Protein AF-A0AA40EGA1-F1 (afdb_monomer_lite)

Secondary structure (DSSP, 8-state):
-TTT-GGGGT---TTTSPP-TTT-SSSS---S--HHHHHHHS-S--TTS-------GGGTTHHHHHHHHHHHHHHH--HHHHHHHHS--------------------------------------PPP----------S-GGGGPPPHHHHHHHHHHHHHHHS-GGGS-SHHHHHHHHHHHHHHHHHHHH--TT----HHHHHTTPPP-TTSGGGS-PPP-

Structure (mmCIF, N/CA/C/O backbone):
data_AF-A0AA40EGA1-F1
#
_entry.id   AF-A0AA40EGA1-F1
#
loop_
_atom_site.group_PDB
_atom_site.id
_atom_site.type_symbol
_atom_site.label_atom_id
_atom_site.label_alt_id
_atom_site.label_comp_id
_atom_site.label_asym_id
_atom_site.label_entity_id
_atom_site.label_seq_id
_atom_site.pdbx_PDB_ins_code
_atom_site.Cartn_x
_atom_site.Cartn_y
_atom_site.Cartn_z
_atom_site.occupancy
_atom_site.B_iso_or_equiv
_atom_site.auth_seq_id
_atom_site.auth_comp_id
_atom_site.auth_asym_id
_atom_site.auth_atom_id
_atom_site.pdbx_PDB_model_num
ATOM 1 N N . MET A 1 1 ? 7.329 -9.021 -8.017 1.00 85.94 1 MET A N 1
ATOM 2 C CA . MET A 1 1 ? 7.792 -8.019 -9.009 1.00 85.94 1 MET A CA 1
ATOM 3 C C . MET A 1 1 ? 6.682 -7.605 -9.963 1.00 85.94 1 MET A C 1
ATOM 5 O O . MET A 1 1 ? 6.322 -6.440 -9.931 1.00 85.94 1 MET A O 1
ATOM 9 N N . MET A 1 2 ? 6.118 -8.518 -10.761 1.00 89.50 2 MET A N 1
ATOM 10 C CA . MET A 1 2 ? 5.087 -8.197 -11.767 1.00 89.50 2 MET A CA 1
ATOM 11 C C . MET A 1 2 ? 3.809 -7.565 -11.183 1.00 89.50 2 MET A C 1
ATOM 13 O O . MET A 1 2 ? 3.289 -6.636 -11.783 1.00 89.50 2 MET A O 1
ATOM 17 N N . TYR A 1 3 ? 3.389 -7.962 -9.975 1.00 89.62 3 TYR A N 1
ATOM 18 C CA . TYR A 1 3 ? 2.259 -7.337 -9.262 1.00 89.62 3 TYR A CA 1
ATOM 19 C C . TYR A 1 3 ? 2.527 -5.891 -8.824 1.00 89.62 3 TYR A C 1
ATOM 21 O O . TYR A 1 3 ? 1.621 -5.070 -8.812 1.00 89.62 3 TYR A O 1
ATOM 29 N N . ILE A 1 4 ? 3.774 -5.567 -8.466 1.00 88.75 4 ILE A N 1
ATOM 30 C CA . ILE A 1 4 ? 4.144 -4.234 -7.959 1.00 88.75 4 ILE A CA 1
ATOM 31 C C . ILE A 1 4 ? 4.467 -3.284 -9.119 1.00 88.75 4 ILE A C 1
ATOM 33 O O . ILE A 1 4 ? 4.190 -2.092 -9.043 1.00 88.75 4 ILE A O 1
ATOM 37 N N . PHE A 1 5 ? 5.036 -3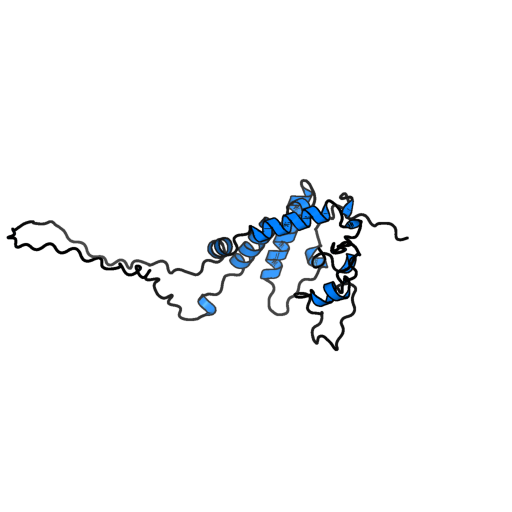.803 -10.212 1.00 90.56 5 PHE A N 1
ATOM 38 C CA . PHE A 1 5 ? 5.463 -3.006 -11.366 1.00 90.56 5 PHE A CA 1
ATOM 39 C C . PHE A 1 5 ? 4.846 -3.487 -12.690 1.00 90.56 5 PHE A C 1
ATOM 41 O O . PHE A 1 5 ? 5.597 -3.702 -13.644 1.00 90.56 5 PHE A O 1
ATOM 48 N N . PRO A 1 6 ? 3.513 -3.634 -12.806 1.00 91.25 6 PRO A N 1
ATOM 49 C CA . PRO A 1 6 ? 2.874 -4.243 -13.977 1.00 91.25 6 PRO A CA 1
ATOM 50 C C . PRO A 1 6 ? 3.272 -3.552 -15.286 1.00 91.25 6 PRO A C 1
ATOM 52 O O . PRO A 1 6 ? 3.681 -4.215 -16.238 1.00 91.25 6 PRO A O 1
ATOM 55 N N . ARG A 1 7 ? 3.312 -2.212 -15.294 1.00 90.50 7 ARG A N 1
ATOM 56 C CA . ARG A 1 7 ? 3.704 -1.409 -16.463 1.00 90.50 7 ARG A CA 1
ATOM 57 C C . ARG A 1 7 ? 5.099 -1.747 -17.002 1.00 90.50 7 ARG A C 1
ATOM 59 O O . ARG A 1 7 ? 5.280 -1.797 -18.210 1.00 90.50 7 ARG A O 1
ATOM 66 N N . GLN A 1 8 ? 6.079 -2.013 -16.135 1.00 87.94 8 GLN A N 1
ATOM 67 C CA . GLN A 1 8 ? 7.455 -2.322 -16.562 1.00 87.94 8 GLN A CA 1
ATOM 68 C C . GLN A 1 8 ? 7.567 -3.701 -17.228 1.00 87.94 8 GLN A C 1
ATOM 70 O O . GLN A 1 8 ? 8.490 -3.945 -17.997 1.00 87.94 8 GLN A O 1
ATOM 75 N N . PHE A 1 9 ? 6.613 -4.594 -16.959 1.00 88.12 9 PHE A N 1
ATOM 76 C CA . PHE A 1 9 ? 6.461 -5.878 -17.647 1.00 88.12 9 PHE A CA 1
ATOM 77 C C . PHE A 1 9 ? 5.414 -5.793 -18.778 1.00 88.12 9 PHE A C 1
ATOM 79 O O . PHE A 1 9 ? 5.084 -6.795 -19.411 1.00 88.12 9 PHE A O 1
ATOM 86 N N . GLY A 1 10 ? 4.884 -4.592 -19.046 1.00 87.81 10 GLY A N 1
ATOM 87 C CA . GLY A 1 10 ? 3.806 -4.302 -19.991 1.00 87.81 10 GLY A CA 1
ATOM 88 C C . GLY A 1 10 ? 2.493 -5.033 -19.689 1.00 87.81 10 GLY A C 1
ATOM 89 O O . GLY A 1 10 ? 1.777 -5.390 -20.620 1.00 87.81 10 GLY A O 1
ATOM 90 N N . LEU A 1 11 ? 2.237 -5.348 -18.424 1.00 90.50 11 LEU A N 1
ATOM 91 C CA . LEU A 1 11 ? 0.956 -5.874 -17.962 1.00 90.50 11 LEU A CA 1
ATOM 92 C C . LEU A 1 11 ? -0.056 -4.725 -17.837 1.00 90.50 11 LEU A C 1
ATOM 94 O O . LEU A 1 11 ? 0.320 -3.555 -17.668 1.00 90.50 11 LEU A O 1
ATOM 98 N N . HIS A 1 12 ? -1.337 -5.069 -17.908 1.00 92.81 12 HIS A N 1
ATOM 99 C CA . HIS A 1 12 ? -2.466 -4.161 -17.766 1.00 92.81 12 HIS A CA 1
ATOM 100 C C . HIS A 1 12 ? -2.392 -3.422 -16.427 1.00 92.81 12 HIS A C 1
ATOM 102 O O . HIS A 1 12 ? -2.035 -3.997 -15.398 1.00 92.81 12 HIS A O 1
ATOM 108 N N . ASN A 1 13 ? -2.666 -2.122 -16.401 1.00 91.81 13 ASN A N 1
ATOM 109 C CA . ASN A 1 13 ? -2.643 -1.350 -15.165 1.00 91.81 13 ASN A CA 1
ATOM 110 C C . ASN A 1 13 ? -3.637 -0.189 -15.179 1.00 91.81 13 ASN A C 1
ATOM 112 O O . ASN A 1 13 ? -4.006 0.333 -16.226 1.00 91.81 13 ASN A O 1
ATOM 116 N N . VAL A 1 14 ? -3.980 0.268 -13.976 1.00 88.44 14 VAL A N 1
ATOM 117 C CA . VAL A 1 14 ? -4.974 1.320 -13.727 1.00 88.44 14 VAL A CA 1
ATOM 118 C C . VAL A 1 14 ? -4.657 2.672 -14.380 1.00 88.44 14 VAL A C 1
ATOM 120 O O . VAL A 1 14 ? -5.566 3.469 -14.582 1.00 88.44 14 VAL A O 1
ATOM 123 N N . PHE A 1 15 ? -3.390 2.949 -14.702 1.00 86.12 15 PHE A N 1
ATOM 124 C CA . PHE A 1 15 ? -2.965 4.273 -15.161 1.00 86.12 15 PHE A CA 1
ATOM 125 C C . PHE A 1 15 ? -2.904 4.397 -16.679 1.00 86.12 15 PHE A C 1
ATOM 127 O O . PHE A 1 15 ? -3.207 5.461 -17.208 1.00 86.12 15 PHE A O 1
ATOM 134 N N . THR A 1 16 ? -2.466 3.350 -17.379 1.00 87.38 16 THR A N 1
ATOM 135 C CA . THR A 1 16 ? -2.194 3.439 -18.824 1.00 87.38 16 THR A CA 1
ATOM 136 C C . THR A 1 16 ? -3.027 2.492 -19.672 1.00 87.38 16 THR A C 1
ATOM 138 O O . THR A 1 16 ? -2.968 2.587 -20.893 1.00 87.38 16 THR A O 1
ATOM 141 N N . SER A 1 17 ? -3.737 1.538 -19.072 1.00 88.88 17 SER A N 1
ATOM 142 C CA . SER A 1 17 ? -4.452 0.513 -19.828 1.00 88.88 17 SER A CA 1
ATOM 143 C C . SER A 1 17 ? -5.940 0.820 -19.917 1.00 88.88 17 SER A C 1
ATOM 145 O O . SER A 1 17 ? -6.576 1.207 -18.939 1.00 88.88 17 SER A O 1
ATOM 147 N N . VAL A 1 18 ? -6.500 0.620 -21.109 1.00 88.62 18 VAL A N 1
ATOM 148 C CA . VAL A 1 18 ? -7.932 0.785 -21.360 1.00 88.62 18 VAL A CA 1
ATOM 149 C C . VAL A 1 18 ? -8.689 -0.385 -20.735 1.00 88.62 18 VAL A C 1
ATOM 151 O O . VAL A 1 18 ? -8.275 -1.541 -20.846 1.00 88.62 18 VAL A O 1
ATOM 154 N N . VAL A 1 19 ? -9.782 -0.082 -20.039 1.00 88.56 19 VAL A N 1
ATOM 155 C CA . VAL A 1 19 ? -10.623 -1.086 -19.381 1.00 88.56 19 VAL A CA 1
ATOM 156 C C . VAL A 1 19 ? -11.577 -1.690 -20.403 1.00 88.56 19 VAL A C 1
ATOM 158 O O . VAL A 1 19 ? -12.359 -0.976 -21.028 1.00 88.56 19 VAL A O 1
ATOM 161 N N . ASP A 1 20 ? -11.516 -3.010 -20.550 1.00 87.94 20 ASP A N 1
ATOM 162 C CA . ASP A 1 20 ? -12.451 -3.763 -21.380 1.00 87.94 20 ASP A CA 1
ATOM 163 C C . ASP A 1 20 ? -13.790 -3.954 -20.651 1.00 87.94 20 ASP A C 1
ATOM 165 O O . ASP A 1 20 ? -13.879 -4.685 -19.661 1.00 87.94 20 ASP A O 1
ATOM 169 N N . ARG A 1 21 ? -14.839 -3.294 -21.157 1.00 89.44 21 ARG A N 1
ATOM 170 C CA . ARG A 1 21 ? -16.196 -3.360 -20.593 1.00 89.44 21 ARG A CA 1
ATOM 171 C C . ARG A 1 21 ? -16.911 -4.683 -20.847 1.00 89.44 21 ARG A C 1
ATOM 173 O O . ARG A 1 21 ? -17.939 -4.925 -20.225 1.00 89.44 21 ARG A O 1
ATOM 180 N N . GLN A 1 22 ? -16.382 -5.535 -21.725 1.00 88.06 22 GLN A N 1
ATOM 181 C CA . GLN A 1 22 ? -16.895 -6.895 -21.883 1.00 88.06 22 GLN A CA 1
ATOM 182 C C . GLN A 1 22 ? -16.418 -7.817 -20.757 1.00 88.06 22 GLN A C 1
ATOM 184 O O . GLN A 1 22 ? -17.093 -8.789 -20.438 1.00 88.06 22 GLN A O 1
ATOM 189 N N . GLN A 1 23 ? -15.282 -7.499 -20.128 1.00 85.00 23 GLN A N 1
ATOM 190 C CA . GLN A 1 23 ? -14.712 -8.298 -19.039 1.00 85.00 23 GLN A CA 1
ATOM 191 C C . GLN A 1 23 ? -15.124 -7.800 -17.654 1.00 85.00 23 GLN A C 1
ATOM 193 O O . GLN A 1 23 ? -15.203 -8.590 -16.718 1.00 85.00 23 GLN A O 1
ATOM 198 N N . THR A 1 24 ? -15.371 -6.497 -17.495 1.00 86.56 24 THR A N 1
ATOM 199 C CA . THR A 1 24 ? -15.753 -5.922 -16.201 1.00 86.56 24 THR A CA 1
ATOM 200 C C . THR A 1 24 ? -16.782 -4.808 -16.342 1.00 86.56 24 THR A C 1
ATOM 202 O O . THR A 1 24 ? -16.700 -3.956 -17.226 1.00 86.56 24 THR A O 1
ATOM 205 N N . THR A 1 25 ? -17.738 -4.782 -15.416 1.00 89.44 25 THR A N 1
ATOM 206 C CA . THR A 1 25 ? -18.676 -3.665 -15.234 1.00 89.44 25 THR A CA 1
ATOM 207 C C . THR A 1 25 ? -18.114 -2.578 -14.313 1.00 89.44 25 THR A C 1
ATOM 209 O O . THR A 1 25 ? -18.660 -1.476 -14.250 1.00 89.44 25 THR A O 1
ATOM 212 N N . GLN A 1 26 ? -17.016 -2.865 -13.608 1.00 87.62 26 GLN A N 1
ATOM 213 C CA . GLN A 1 26 ? -16.365 -1.936 -12.691 1.00 87.62 26 GLN A CA 1
ATOM 214 C C . GLN A 1 26 ? -15.572 -0.863 -13.444 1.00 87.62 26 GLN A C 1
ATOM 216 O O . GLN A 1 26 ? -15.208 -1.011 -14.611 1.00 87.62 26 GLN A O 1
ATOM 221 N N . LYS A 1 27 ? -15.248 0.235 -12.747 1.00 85.88 27 LYS A N 1
ATOM 222 C CA . LYS A 1 27 ? -14.420 1.320 -13.305 1.00 85.88 27 LYS A CA 1
ATOM 223 C C . LYS A 1 27 ? -13.021 0.844 -13.718 1.00 85.88 27 LYS A C 1
ATOM 225 O O . LYS A 1 27 ? -12.431 1.431 -14.619 1.00 85.88 27 LYS A O 1
ATOM 230 N N . PHE A 1 28 ? -12.504 -0.197 -13.066 1.00 87.50 28 PHE A N 1
ATOM 231 C CA . PHE A 1 28 ? -11.197 -0.799 -13.324 1.00 87.50 28 PHE A CA 1
ATOM 232 C C . PHE A 1 28 ? -11.321 -2.325 -13.428 1.00 87.50 28 PHE A C 1
ATOM 234 O O . PHE A 1 28 ? -12.280 -2.905 -12.918 1.00 87.50 28 PHE A O 1
ATOM 241 N N . GLN A 1 29 ? -10.355 -2.977 -14.080 1.00 87.75 29 GLN A N 1
ATOM 242 C CA . GLN A 1 29 ? -10.246 -4.439 -14.045 1.00 87.75 29 GLN A CA 1
ATOM 243 C C . GLN A 1 29 ? -9.849 -4.928 -12.646 1.00 87.75 29 GLN A C 1
ATOM 245 O O . GLN A 1 29 ? -9.242 -4.181 -11.873 1.00 87.75 29 GLN A O 1
ATOM 250 N N . ASP A 1 30 ? -10.190 -6.180 -12.334 1.00 88.19 30 ASP A N 1
ATOM 251 C CA . ASP A 1 30 ? -9.691 -6.834 -11.129 1.00 88.19 30 ASP A CA 1
ATOM 252 C C . ASP A 1 30 ? -8.210 -7.174 -11.314 1.00 88.19 30 ASP A C 1
ATOM 254 O O . ASP A 1 30 ? -7.792 -7.773 -12.302 1.00 88.19 30 ASP A O 1
ATOM 258 N N . TYR A 1 31 ? -7.405 -6.729 -10.361 1.00 88.88 31 TYR A N 1
ATOM 259 C CA . TYR A 1 31 ? -5.956 -6.859 -10.372 1.00 88.88 31 TYR A CA 1
ATOM 260 C C . TYR A 1 31 ? -5.442 -7.746 -9.241 1.00 88.88 31 TYR A C 1
ATOM 262 O O . TYR A 1 31 ? -4.225 -7.830 -9.056 1.00 88.88 31 TYR A O 1
ATOM 270 N N . THR A 1 32 ? -6.353 -8.365 -8.488 1.00 88.94 32 THR A N 1
ATOM 271 C CA . THR A 1 32 ? -6.049 -9.241 -7.354 1.00 88.94 32 THR A CA 1
ATOM 272 C C . THR A 1 32 ? -5.365 -10.519 -7.830 1.00 88.94 32 THR A C 1
ATOM 274 O O . THR A 1 32 ? -4.330 -10.900 -7.286 1.00 88.94 32 THR A O 1
ATOM 277 N N . LEU A 1 33 ? -5.908 -11.127 -8.887 1.00 88.62 33 LEU A N 1
ATOM 278 C CA . LEU A 1 33 ? -5.396 -12.331 -9.535 1.00 88.62 33 LEU A CA 1
ATOM 279 C C . LEU A 1 33 ? -5.009 -11.984 -10.975 1.00 88.62 33 LEU A C 1
ATOM 281 O O . LEU A 1 33 ? -5.796 -11.407 -11.720 1.00 88.62 33 LEU A O 1
ATOM 285 N N . ARG A 1 34 ? -3.764 -12.267 -11.349 1.00 90.00 34 ARG A N 1
ATOM 286 C CA . ARG A 1 34 ? -3.166 -11.910 -12.652 1.00 90.00 34 ARG A CA 1
ATOM 287 C C . ARG A 1 34 ? -2.285 -13.024 -13.206 1.00 90.00 34 ARG A C 1
ATOM 289 O O . ARG A 1 34 ? -1.490 -12.810 -14.120 1.00 90.00 34 ARG A O 1
ATOM 296 N N . GLU A 1 35 ? -2.387 -14.212 -12.632 1.00 89.12 35 GLU A N 1
ATOM 297 C CA . GLU A 1 35 ? -1.580 -15.378 -12.953 1.00 89.12 35 GLU A CA 1
ATOM 298 C C . GLU A 1 35 ? -1.756 -15.762 -14.425 1.00 89.12 35 GLU A C 1
ATOM 300 O O . GLU A 1 35 ? -0.757 -15.989 -15.106 1.00 89.12 35 GLU A O 1
ATOM 305 N N . ASP A 1 36 ? -2.989 -15.722 -14.936 1.00 88.31 36 ASP A N 1
ATOM 306 C CA . ASP A 1 36 ? -3.311 -16.023 -16.336 1.00 88.31 36 ASP A CA 1
ATOM 307 C C . ASP A 1 36 ? -2.731 -14.983 -17.301 1.00 88.31 36 ASP A C 1
ATOM 309 O O . ASP A 1 36 ? -2.141 -15.330 -18.327 1.00 88.31 36 ASP A O 1
ATOM 313 N N . GLU A 1 37 ? -2.833 -13.695 -16.952 1.00 89.19 37 GLU A N 1
ATOM 314 C CA . GLU A 1 37 ? -2.242 -12.594 -17.720 1.00 89.19 37 GLU A CA 1
ATOM 315 C C . GLU A 1 37 ? -0.716 -12.757 -17.812 1.00 89.19 37 GLU A C 1
ATOM 317 O O . GLU A 1 37 ? -0.118 -12.665 -18.890 1.00 89.19 37 GLU A O 1
ATOM 322 N N . ILE A 1 38 ? -0.083 -13.048 -16.672 1.00 88.75 38 ILE A N 1
ATOM 323 C CA . ILE A 1 38 ? 1.359 -13.263 -16.569 1.00 88.75 38 ILE A CA 1
ATOM 324 C C . ILE A 1 38 ? 1.772 -14.511 -17.354 1.00 88.75 38 ILE A C 1
ATOM 326 O O . ILE A 1 38 ? 2.750 -14.451 -18.099 1.00 88.75 38 ILE A O 1
ATOM 330 N N . ALA A 1 39 ? 1.043 -15.620 -17.221 1.00 87.62 39 ALA A N 1
ATOM 331 C CA . ALA A 1 39 ? 1.344 -16.877 -17.899 1.00 87.62 39 ALA A CA 1
ATOM 332 C C . ALA A 1 39 ? 1.201 -16.759 -19.421 1.00 87.62 39 ALA A C 1
ATOM 334 O O . ALA A 1 39 ? 2.047 -17.268 -20.155 1.00 87.62 39 ALA A O 1
ATOM 335 N N . LYS A 1 40 ? 0.180 -16.036 -19.899 1.00 88.00 40 LYS A N 1
ATOM 336 C CA . LYS A 1 40 ? -0.022 -15.755 -21.326 1.00 88.00 40 LYS A CA 1
ATOM 337 C C . LYS A 1 40 ? 1.106 -14.903 -21.903 1.00 88.00 40 LYS A C 1
ATOM 339 O O . LYS A 1 40 ? 1.538 -15.142 -23.027 1.00 88.00 40 LYS A O 1
ATOM 344 N N . LYS A 1 41 ? 1.574 -13.901 -21.151 1.00 84.38 41 LYS A N 1
ATOM 345 C CA . LYS A 1 41 ? 2.610 -12.972 -21.619 1.00 84.38 41 LYS A CA 1
ATOM 346 C C . LYS A 1 41 ? 4.026 -13.531 -21.510 1.00 84.38 41 LYS A C 1
ATOM 348 O O . LYS A 1 41 ? 4.876 -13.231 -22.344 1.00 84.38 41 LYS A O 1
ATOM 353 N N . PHE A 1 42 ? 4.277 -14.326 -20.481 1.00 82.44 42 PHE A N 1
ATOM 354 C CA . PHE A 1 42 ? 5.561 -14.959 -20.215 1.00 82.44 42 PHE A CA 1
ATOM 355 C C . PHE A 1 42 ? 5.370 -16.480 -20.166 1.00 82.44 42 PHE A C 1
ATOM 357 O O . PHE A 1 42 ? 5.491 -17.077 -19.090 1.00 82.44 42 PHE A O 1
ATOM 364 N N . PRO A 1 43 ? 5.056 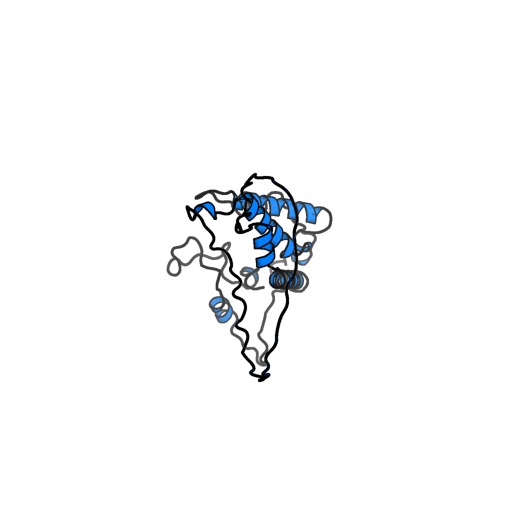-17.120 -21.311 1.00 74.94 43 PRO A N 1
ATOM 365 C CA . PRO A 1 43 ? 4.949 -18.567 -21.367 1.00 74.94 43 PRO A CA 1
ATOM 366 C C . PRO A 1 43 ? 6.305 -19.164 -20.984 1.00 74.94 43 PRO A C 1
ATOM 368 O O . PRO A 1 43 ? 7.350 -18.774 -21.506 1.00 74.94 43 PRO A O 1
ATOM 371 N N . LYS A 1 44 ? 6.310 -20.085 -20.019 1.00 66.44 44 LYS A N 1
ATOM 372 C CA . LYS A 1 44 ? 7.531 -20.772 -19.589 1.00 66.44 44 LYS A CA 1
ATOM 373 C C . LYS A 1 44 ? 8.068 -21.573 -20.776 1.00 66.44 44 LYS A C 1
ATOM 375 O O . LYS A 1 44 ? 7.446 -22.576 -21.112 1.00 66.44 44 LYS A O 1
ATOM 380 N N . LYS A 1 45 ? 9.165 -21.125 -21.397 1.00 52.28 45 LYS A N 1
ATOM 381 C CA . LYS A 1 45 ? 10.139 -21.943 -22.146 1.00 52.28 45 LYS A CA 1
ATOM 382 C C . LYS A 1 45 ? 11.314 -21.083 -22.632 1.00 52.28 45 LYS A C 1
ATOM 384 O O . LYS A 1 45 ? 11.144 -20.255 -23.520 1.00 52.28 45 LYS A O 1
ATOM 389 N N . ASP A 1 46 ? 12.492 -21.328 -22.065 1.00 52.78 46 ASP A N 1
ATOM 390 C CA . ASP A 1 46 ? 13.742 -21.324 -22.833 1.00 52.78 46 ASP A CA 1
ATOM 391 C C . ASP A 1 46 ? 14.221 -22.775 -22.962 1.00 52.78 46 ASP A C 1
ATOM 393 O O . ASP A 1 46 ? 13.733 -23.647 -22.237 1.00 52.78 46 ASP A O 1
ATOM 397 N N . LYS A 1 47 ? 15.173 -23.037 -23.859 1.00 54.88 47 LYS A N 1
ATOM 398 C CA . LYS A 1 47 ? 15.704 -24.383 -24.152 1.00 54.88 47 LYS A CA 1
ATOM 399 C C . LYS A 1 47 ? 16.354 -25.100 -22.949 1.00 54.88 47 LYS A C 1
ATOM 401 O O . LYS A 1 47 ? 16.524 -26.311 -23.021 1.00 54.88 47 LYS A O 1
ATOM 406 N N . ASP A 1 48 ? 16.617 -24.387 -21.849 1.00 57.06 48 ASP A N 1
ATOM 407 C CA . ASP A 1 48 ? 17.325 -24.875 -20.651 1.00 57.06 48 ASP A CA 1
ATOM 408 C C . ASP A 1 48 ? 16.449 -24.991 -19.382 1.00 57.06 48 ASP A C 1
ATOM 410 O O . ASP A 1 48 ? 16.957 -24.953 -18.262 1.00 57.06 48 ASP A O 1
ATOM 414 N N . ASP A 1 49 ? 15.121 -25.088 -19.521 1.00 52.81 49 ASP A N 1
ATOM 415 C CA . ASP A 1 49 ? 14.170 -25.316 -18.407 1.00 52.81 49 ASP A CA 1
ATOM 416 C C . ASP A 1 49 ? 14.178 -24.234 -17.298 1.00 52.81 49 ASP A C 1
ATOM 418 O O . ASP A 1 49 ? 13.558 -24.361 -16.238 1.00 52.81 49 ASP A O 1
ATOM 422 N N . GLN A 1 50 ? 14.836 -23.099 -17.553 1.00 48.72 50 GLN A N 1
ATOM 423 C CA . GLN A 1 50 ? 14.816 -21.939 -16.672 1.00 48.72 50 GLN A CA 1
ATOM 424 C C . GLN A 1 50 ? 13.653 -21.016 -17.057 1.00 48.72 50 GLN A C 1
ATOM 426 O O . GLN A 1 50 ? 13.524 -20.617 -18.218 1.00 48.72 50 GLN A O 1
ATOM 431 N N . PRO A 1 51 ? 12.794 -20.603 -16.107 1.00 51.91 51 PRO A N 1
ATOM 432 C CA . PRO A 1 51 ? 11.779 -19.604 -16.399 1.00 51.91 51 PRO A CA 1
ATOM 433 C C . PRO A 1 51 ? 12.480 -18.292 -16.776 1.00 51.91 51 PRO A C 1
ATOM 435 O O . PRO A 1 51 ? 13.137 -17.692 -15.920 1.00 51.91 51 PRO A O 1
ATOM 438 N N . ILE A 1 52 ? 12.317 -17.824 -18.024 1.00 53.84 52 ILE A N 1
ATOM 439 C CA . ILE A 1 52 ? 12.797 -16.508 -18.480 1.00 53.84 52 ILE A CA 1
ATOM 440 C C . ILE A 1 52 ? 12.053 -15.422 -17.694 1.00 53.84 52 ILE A C 1
ATOM 442 O O . ILE A 1 52 ? 11.058 -14.840 -18.122 1.00 53.84 52 ILE A O 1
ATOM 446 N N . LYS A 1 53 ? 12.530 -15.129 -16.488 1.00 63.09 53 LYS A N 1
ATOM 447 C CA . LYS A 1 53 ? 12.077 -13.999 -15.682 1.00 63.09 53 LYS A CA 1
ATOM 448 C C . LYS A 1 53 ? 12.816 -12.774 -16.200 1.00 63.09 53 LYS A C 1
ATOM 450 O O . LYS A 1 53 ? 13.777 -12.328 -15.573 1.00 63.09 53 LYS A O 1
ATOM 455 N N . HIS A 1 54 ? 12.411 -12.241 -17.355 1.00 72.31 54 HIS A N 1
ATOM 456 C CA . HIS A 1 54 ? 12.998 -11.008 -17.875 1.00 72.31 54 HIS A CA 1
ATOM 457 C C . HIS A 1 54 ? 12.661 -9.851 -16.926 1.00 72.31 54 HIS A C 1
ATOM 459 O O . HIS A 1 54 ? 11.606 -9.230 -17.020 1.00 72.31 54 HIS A O 1
ATOM 465 N N . ILE A 1 55 ? 13.551 -9.577 -15.970 1.00 83.94 55 ILE A N 1
ATOM 466 C CA . ILE A 1 55 ? 13.456 -8.402 -15.108 1.00 83.94 55 ILE A CA 1
ATOM 467 C C . ILE A 1 55 ? 13.982 -7.210 -15.922 1.00 83.94 55 ILE A C 1
ATOM 469 O O . ILE A 1 55 ? 15.160 -7.225 -16.312 1.00 83.94 55 ILE A O 1
ATOM 473 N N . PRO A 1 56 ? 13.157 -6.176 -16.181 1.00 86.56 56 PRO A N 1
ATOM 474 C CA . PRO A 1 56 ? 13.586 -4.963 -16.872 1.00 86.56 56 PRO A CA 1
ATOM 475 C C . PRO A 1 56 ? 14.815 -4.348 -16.206 1.00 86.56 56 PRO A C 1
ATOM 477 O O . PRO A 1 56 ? 14.912 -4.365 -14.979 1.00 86.56 56 PRO A O 1
ATOM 480 N N . LYS A 1 57 ? 15.743 -3.784 -16.995 1.00 84.50 57 LYS A N 1
ATOM 481 C CA . LYS A 1 57 ? 17.028 -3.244 -16.503 1.00 84.50 57 LYS A CA 1
ATOM 482 C C . LYS A 1 57 ? 16.853 -2.317 -15.290 1.00 84.50 57 LYS A C 1
ATOM 484 O O . LYS A 1 57 ? 17.552 -2.494 -14.300 1.00 84.50 57 LYS A O 1
ATOM 489 N N . ARG A 1 58 ? 15.848 -1.433 -15.325 1.00 82.94 58 ARG A N 1
ATOM 490 C CA . ARG A 1 58 ? 15.502 -0.492 -14.241 1.00 82.94 58 ARG A CA 1
ATOM 491 C C . ARG A 1 58 ? 15.142 -1.153 -12.909 1.00 82.94 58 ARG A C 1
ATOM 493 O O . ARG A 1 58 ? 15.343 -0.565 -11.857 1.00 82.94 58 ARG A O 1
ATOM 500 N N . LEU A 1 59 ? 14.599 -2.368 -12.945 1.00 86.81 59 LEU A N 1
ATOM 501 C CA . LEU A 1 59 ? 14.169 -3.103 -11.755 1.00 86.81 59 LEU A CA 1
ATOM 502 C C . LEU A 1 59 ? 15.228 -4.093 -11.249 1.00 86.81 59 LEU A C 1
ATOM 504 O O . LEU A 1 59 ? 14.989 -4.791 -10.262 1.00 86.81 59 LEU A O 1
ATOM 508 N N . ARG A 1 60 ? 16.387 -4.191 -11.915 1.00 85.69 60 ARG A N 1
ATOM 509 C CA . ARG A 1 60 ? 17.512 -5.022 -11.465 1.00 85.69 60 ARG A CA 1
ATOM 510 C C . ARG A 1 60 ? 18.236 -4.327 -10.303 1.00 85.69 60 ARG A C 1
ATOM 512 O O . ARG A 1 60 ? 18.280 -3.105 -10.231 1.00 85.69 60 ARG A O 1
ATOM 519 N N . GLY A 1 61 ? 18.807 -5.110 -9.387 1.00 87.75 61 GLY A N 1
ATOM 520 C CA . GLY A 1 61 ? 19.541 -4.582 -8.228 1.00 87.75 61 GLY A CA 1
ATOM 521 C C . GLY A 1 61 ? 18.623 -4.077 -7.111 1.00 87.75 61 GLY A C 1
ATOM 522 O O . GLY A 1 61 ? 17.788 -4.833 -6.612 1.00 87.75 61 GLY A O 1
ATOM 523 N N . GLY A 1 62 ? 18.784 -2.812 -6.715 1.00 87.19 62 GLY A N 1
ATOM 524 C CA . GLY A 1 62 ? 18.134 -2.209 -5.546 1.00 87.19 62 GLY A CA 1
ATOM 525 C C . GLY A 1 62 ? 16.617 -2.418 -5.459 1.00 87.19 62 GLY A C 1
ATOM 526 O O . GLY A 1 62 ? 16.162 -2.945 -4.448 1.00 87.19 62 GLY A O 1
ATOM 527 N N . PRO A 1 63 ? 15.806 -2.111 -6.491 1.00 88.31 63 PRO A N 1
ATOM 528 C CA . PRO A 1 63 ? 14.356 -2.302 -6.437 1.00 88.31 63 PRO A CA 1
ATOM 529 C C . PRO A 1 63 ? 13.963 -3.761 -6.204 1.00 88.31 63 PRO A C 1
ATOM 531 O O . PRO A 1 63 ? 13.044 -4.041 -5.438 1.00 88.31 63 PRO A O 1
ATOM 534 N N . LYS A 1 64 ? 14.689 -4.708 -6.814 1.00 89.56 64 LYS A N 1
ATOM 535 C CA . LYS A 1 64 ? 14.487 -6.142 -6.578 1.00 89.56 64 LYS A CA 1
ATOM 536 C C . LYS A 1 64 ? 14.779 -6.502 -5.120 1.00 89.56 64 LYS A C 1
ATOM 538 O O . LYS A 1 64 ? 13.965 -7.189 -4.511 1.00 89.56 64 LYS A O 1
ATOM 543 N N . GLN A 1 65 ? 15.894 -6.028 -4.565 1.00 91.88 65 GLN A N 1
ATOM 544 C CA . GLN A 1 65 ? 16.262 -6.271 -3.163 1.00 91.88 65 GLN A CA 1
ATOM 545 C C . GLN A 1 65 ? 15.245 -5.653 -2.195 1.00 91.88 65 GLN A C 1
ATOM 547 O O . GLN A 1 65 ? 14.852 -6.285 -1.218 1.00 91.88 65 GLN A O 1
ATOM 552 N N . LEU A 1 66 ? 14.758 -4.450 -2.497 1.00 92.00 66 LEU A N 1
ATOM 553 C CA . LEU A 1 66 ? 13.732 -3.761 -1.719 1.00 92.00 66 LEU A CA 1
ATOM 554 C C . LEU A 1 66 ? 12.411 -4.528 -1.703 1.00 92.00 66 LEU A C 1
ATOM 556 O O . LEU A 1 66 ? 11.837 -4.740 -0.636 1.00 92.00 66 LEU A O 1
ATOM 560 N N . VAL A 1 67 ? 11.953 -5.001 -2.863 1.00 92.56 67 VAL A N 1
ATOM 561 C CA . VAL A 1 67 ? 10.752 -5.841 -2.943 1.00 92.56 67 VAL A CA 1
ATOM 562 C C . VAL A 1 67 ? 10.956 -7.170 -2.219 1.00 92.56 67 VAL A C 1
ATOM 564 O O . VAL A 1 67 ? 10.061 -7.598 -1.498 1.00 92.56 67 VAL A O 1
ATOM 567 N N . GLN A 1 68 ? 12.122 -7.807 -2.352 1.00 93.69 68 GLN A N 1
ATOM 568 C CA . GLN A 1 68 ? 12.436 -9.030 -1.605 1.00 93.69 68 GLN A CA 1
ATOM 569 C C . GLN A 1 68 ? 12.380 -8.790 -0.094 1.00 93.69 68 GLN A C 1
ATOM 571 O O . GLN A 1 68 ? 11.767 -9.569 0.632 1.00 93.69 68 GLN A O 1
ATOM 576 N N . ARG A 1 69 ? 12.957 -7.684 0.385 1.00 95.19 69 ARG A N 1
ATOM 577 C CA . ARG A 1 69 ? 12.908 -7.301 1.798 1.00 95.19 69 ARG A CA 1
ATOM 578 C C . ARG A 1 69 ? 11.474 -7.064 2.261 1.00 95.19 69 ARG A C 1
ATOM 580 O O . ARG A 1 69 ? 11.103 -7.568 3.314 1.00 95.19 69 ARG A O 1
ATOM 587 N N . LEU A 1 70 ? 10.662 -6.369 1.465 1.00 95.50 70 LEU A N 1
ATOM 588 C CA . LEU A 1 70 ? 9.237 -6.173 1.741 1.00 95.50 70 LEU A CA 1
ATOM 589 C C . LEU A 1 70 ? 8.499 -7.514 1.860 1.00 95.50 70 LEU A C 1
ATOM 591 O O . LEU A 1 70 ? 7.751 -7.711 2.810 1.00 95.50 70 LEU A O 1
ATOM 595 N N . GLN A 1 71 ? 8.742 -8.459 0.947 1.00 95.44 71 GLN A N 1
ATOM 596 C CA . GLN A 1 71 ? 8.133 -9.795 0.990 1.00 95.44 71 GLN A CA 1
ATOM 597 C C . GLN A 1 71 ? 8.539 -10.578 2.245 1.00 95.44 71 GLN A C 1
ATOM 599 O O . GLN A 1 71 ? 7.690 -11.196 2.884 1.00 95.44 71 GLN A O 1
ATOM 604 N N . ILE A 1 72 ? 9.817 -10.521 2.631 1.00 96.88 72 ILE A N 1
ATOM 605 C CA . ILE A 1 72 ? 10.312 -11.159 3.859 1.00 96.88 72 ILE A CA 1
ATOM 606 C C . ILE A 1 72 ? 9.651 -10.536 5.094 1.00 96.88 72 ILE A C 1
ATOM 608 O O . ILE A 1 72 ? 9.201 -11.262 5.977 1.00 96.88 72 ILE A O 1
ATOM 612 N N . LEU A 1 73 ? 9.577 -9.204 5.163 1.00 96.81 73 LEU A N 1
ATOM 613 C CA . LEU A 1 73 ? 8.939 -8.499 6.278 1.00 96.81 73 LEU A CA 1
ATOM 614 C C . LEU A 1 73 ? 7.442 -8.806 6.358 1.00 96.81 73 LEU A C 1
ATOM 616 O O . LEU A 1 73 ? 6.932 -9.041 7.448 1.00 96.81 73 LEU A O 1
ATOM 620 N N . HIS A 1 74 ? 6.760 -8.870 5.214 1.00 96.19 74 HIS A N 1
ATOM 621 C CA . HIS A 1 74 ? 5.363 -9.284 5.128 1.00 96.19 74 HIS A CA 1
ATOM 622 C C . HIS A 1 74 ? 5.158 -10.704 5.669 1.00 96.19 74 HIS A C 1
ATOM 624 O O . HIS A 1 74 ? 4.304 -10.902 6.527 1.00 96.19 74 HIS A O 1
ATOM 630 N N . GLY A 1 75 ? 5.972 -11.673 5.232 1.00 96.12 75 GLY A N 1
ATOM 631 C CA . GLY A 1 75 ? 5.877 -13.063 5.696 1.00 96.12 75 GLY A CA 1
ATOM 632 C C . GLY A 1 75 ? 6.226 -13.258 7.177 1.00 96.12 75 GLY A C 1
ATOM 633 O O . GLY A 1 75 ? 5.764 -14.208 7.795 1.00 96.12 75 GLY A O 1
ATOM 634 N N . ARG A 1 76 ? 7.018 -12.352 7.763 1.00 95.88 76 ARG A N 1
ATOM 635 C CA . ARG A 1 76 ? 7.353 -12.346 9.199 1.00 95.88 76 ARG A CA 1
ATOM 636 C C . ARG A 1 76 ? 6.375 -11.538 10.053 1.00 95.88 76 ARG A C 1
ATOM 638 O O . ARG A 1 76 ? 6.505 -11.525 11.275 1.00 95.88 76 ARG A O 1
ATOM 645 N N . CYS A 1 77 ? 5.440 -10.817 9.441 1.00 96.00 77 CYS A N 1
ATOM 646 C CA . CYS A 1 77 ? 4.505 -9.976 10.170 1.00 96.00 77 CYS A CA 1
ATOM 647 C C . CYS A 1 77 ? 3.466 -10.850 10.889 1.00 96.00 77 CYS A C 1
ATOM 649 O O . CYS A 1 77 ? 2.648 -11.501 10.244 1.00 96.00 77 CYS A O 1
ATOM 651 N N . SER A 1 78 ? 3.467 -10.841 12.227 1.00 95.44 78 SER A N 1
ATOM 652 C CA . SER A 1 78 ? 2.424 -11.512 13.016 1.00 95.44 78 SER A CA 1
ATOM 653 C C . SER A 1 78 ? 1.141 -10.680 13.017 1.00 95.44 78 SER A C 1
ATOM 655 O O . SER A 1 78 ? 0.919 -9.849 13.899 1.00 95.44 78 SER A O 1
ATOM 657 N N . TYR A 1 79 ? 0.293 -10.880 12.008 1.00 95.75 79 TYR A N 1
ATOM 658 C CA . TYR A 1 79 ? -0.982 -10.167 11.896 1.00 95.75 79 TYR A CA 1
ATOM 659 C C . TYR A 1 79 ? -1.908 -10.430 13.080 1.00 95.75 79 TYR A C 1
ATOM 661 O O . TYR A 1 79 ? -2.534 -9.493 13.560 1.00 95.75 79 TYR A O 1
ATOM 669 N N . ALA A 1 80 ? -1.953 -11.666 13.582 1.00 94.38 80 ALA A N 1
ATOM 670 C CA . ALA A 1 80 ? -2.804 -12.037 14.708 1.00 94.38 80 ALA A CA 1
ATOM 671 C C . ALA A 1 80 ? -2.422 -11.274 15.987 1.00 94.38 80 ALA A C 1
ATOM 673 O O . ALA A 1 80 ? -3.270 -10.621 16.588 1.00 94.38 80 ALA A O 1
ATOM 674 N N . SER A 1 81 ? -1.134 -11.269 16.353 1.00 94.81 81 SER A N 1
ATOM 675 C CA . SER A 1 81 ? -0.662 -10.538 17.540 1.00 94.81 81 SER A CA 1
ATOM 676 C C . SER A 1 81 ? -0.867 -9.028 17.399 1.00 94.81 81 SER A C 1
ATOM 678 O O . SER A 1 81 ? -1.228 -8.349 18.355 1.00 94.81 81 SER A O 1
ATOM 680 N N . MET A 1 82 ? -0.656 -8.492 16.195 1.00 94.25 82 MET A N 1
ATOM 681 C CA . MET A 1 82 ? -0.915 -7.084 15.899 1.00 94.25 82 MET A CA 1
ATOM 682 C C . MET A 1 82 ? -2.403 -6.749 16.023 1.00 94.25 82 MET A C 1
ATOM 684 O O . MET A 1 82 ? -2.751 -5.714 16.583 1.00 94.25 82 MET A O 1
ATOM 688 N N . LEU A 1 83 ? -3.281 -7.620 15.526 1.00 94.31 83 LEU A N 1
ATOM 689 C CA . LEU A 1 83 ? -4.721 -7.413 15.592 1.00 94.31 83 LEU A CA 1
ATOM 690 C C . LEU A 1 83 ? -5.184 -7.412 17.046 1.00 94.31 83 LEU A C 1
ATOM 692 O O . LEU A 1 83 ? -5.850 -6.471 17.445 1.00 94.31 83 LEU A O 1
ATOM 696 N N . GLN A 1 84 ? -4.738 -8.377 17.851 1.00 93.69 84 GLN A N 1
ATOM 697 C CA . GLN A 1 84 ? -5.059 -8.440 19.277 1.00 93.69 84 GLN A CA 1
ATOM 698 C C . GLN A 1 84 ? -4.589 -7.193 20.041 1.00 93.69 84 GLN A C 1
ATOM 700 O O . GLN A 1 84 ? -5.308 -6.686 20.893 1.00 93.69 84 GLN A O 1
ATOM 705 N N . HIS A 1 85 ? -3.400 -6.674 19.724 1.00 94.62 85 HIS A N 1
ATOM 706 C CA . HIS A 1 85 ? -2.853 -5.495 20.395 1.00 94.62 85 HIS A CA 1
ATOM 707 C C . HIS A 1 85 ? -3.602 -4.201 20.045 1.00 94.62 85 HIS A C 1
ATOM 709 O O . HIS A 1 85 ? -3.864 -3.380 20.918 1.00 94.62 85 HIS A O 1
ATOM 715 N N . TYR A 1 86 ? -3.900 -3.970 18.762 1.00 94.81 86 TYR A N 1
ATOM 716 C CA . TYR A 1 86 ? -4.510 -2.708 18.324 1.00 94.81 86 TYR A CA 1
ATOM 717 C C . TYR A 1 86 ? -6.040 -2.750 18.321 1.00 94.81 86 TYR A C 1
ATOM 719 O O . TYR A 1 86 ? -6.676 -1.734 18.576 1.00 94.81 86 TYR A O 1
ATOM 727 N N . CYS A 1 87 ? -6.633 -3.901 18.026 1.00 93.25 87 CYS A N 1
ATOM 728 C CA . CYS A 1 87 ? -8.073 -4.117 17.901 1.00 93.25 87 CYS A CA 1
ATOM 729 C C . CYS A 1 87 ? -8.476 -5.328 18.763 1.00 93.25 87 CYS A C 1
ATOM 731 O O . CYS A 1 87 ? -8.849 -6.368 18.212 1.00 93.25 87 CYS A O 1
ATOM 733 N N . PRO A 1 88 ? -8.345 -5.239 20.100 1.00 89.06 88 PRO A N 1
ATOM 734 C CA . PRO A 1 88 ? -8.716 -6.342 20.971 1.00 89.06 88 PRO A CA 1
ATOM 735 C C . PRO A 1 88 ? -10.205 -6.642 20.803 1.00 89.06 88 PRO A C 1
ATOM 737 O O . PRO A 1 88 ? -11.047 -5.744 20.856 1.00 89.06 88 PRO A O 1
ATOM 740 N N . ILE A 1 89 ? -10.524 -7.917 20.605 1.00 79.62 89 ILE A N 1
ATOM 741 C CA . ILE A 1 89 ? -11.885 -8.401 20.812 1.00 79.62 89 ILE A CA 1
ATOM 742 C C . ILE A 1 89 ? -12.079 -8.341 22.320 1.00 79.62 89 ILE A C 1
ATOM 744 O O . ILE A 1 89 ? -11.231 -8.852 23.050 1.00 79.62 89 ILE A O 1
ATOM 748 N N . ALA A 1 90 ? -13.121 -7.654 22.780 1.00 68.12 90 ALA A N 1
ATOM 749 C CA . ALA A 1 90 ? -13.401 -7.524 24.199 1.00 68.12 90 ALA A CA 1
ATOM 750 C C . ALA A 1 90 ? -13.623 -8.918 24.814 1.00 68.12 90 ALA A C 1
ATOM 752 O O . ALA A 1 90 ? -14.732 -9.446 24.801 1.00 68.12 90 ALA A O 1
ATOM 753 N N . GLU A 1 91 ? -12.565 -9.525 25.348 1.00 58.28 91 GLU A N 1
ATOM 754 C CA . GLU A 1 91 ? -12.694 -10.446 26.466 1.00 58.28 91 GLU A CA 1
ATOM 755 C C . GLU A 1 91 ? -13.206 -9.578 27.607 1.00 58.28 91 GLU A C 1
ATOM 757 O O . GLU A 1 91 ? -12.524 -8.652 28.050 1.00 58.28 91 GLU A O 1
ATOM 762 N N . GLN A 1 92 ? -14.472 -9.771 27.971 1.00 51.03 92 GLN A N 1
ATOM 763 C CA . GLN A 1 92 ? -15.095 -8.984 29.018 1.00 51.03 92 GLN A CA 1
ATOM 764 C C . GLN A 1 92 ? -14.229 -9.068 30.273 1.00 51.03 92 GLN A C 1
ATOM 766 O O . GLN A 1 92 ? -13.980 -10.145 30.812 1.00 51.03 92 GLN A O 1
ATOM 771 N N . VAL A 1 93 ? -13.761 -7.900 30.710 1.00 45.28 93 VAL A N 1
ATOM 772 C CA . VAL A 1 93 ? -13.299 -7.671 32.071 1.00 45.28 93 VAL A CA 1
ATOM 773 C C . VAL A 1 93 ? -14.411 -8.191 32.971 1.00 45.28 93 VAL A C 1
ATOM 775 O O . VAL A 1 93 ? -15.520 -7.658 32.947 1.00 45.28 93 VAL A O 1
ATOM 778 N N . VAL A 1 94 ? -14.133 -9.262 33.713 1.00 41.25 94 VAL A N 1
ATOM 779 C CA . VAL A 1 94 ? -14.969 -9.670 34.836 1.00 41.25 94 VAL A CA 1
ATOM 780 C C . VAL A 1 94 ? -14.926 -8.493 35.802 1.00 41.25 94 VAL A C 1
ATOM 782 O O . VAL A 1 94 ? -13.933 -8.281 36.492 1.00 41.25 94 VAL A O 1
ATOM 785 N N . VAL A 1 95 ? -15.960 -7.657 35.775 1.00 41.97 95 VAL A N 1
ATOM 786 C CA . VAL A 1 95 ? -16.244 -6.769 36.894 1.00 41.97 95 VAL A CA 1
ATOM 787 C C . VAL A 1 95 ? -16.726 -7.716 37.981 1.00 41.97 95 VAL A C 1
ATOM 789 O O . VAL A 1 95 ? -17.855 -8.194 37.936 1.00 41.97 95 VAL A O 1
ATOM 792 N N . GLU A 1 96 ? -15.816 -8.090 38.878 1.00 39.81 96 GLU A N 1
ATOM 793 C CA . GLU A 1 96 ? -16.183 -8.712 40.142 1.00 39.81 96 GLU A CA 1
ATOM 794 C C . GLU A 1 96 ? -17.124 -7.727 40.843 1.00 39.81 96 GLU A C 1
ATOM 796 O O . GLU A 1 96 ? -16.713 -6.643 41.257 1.00 39.81 96 GLU A O 1
ATOM 801 N N . GLU A 1 97 ? -18.416 -8.057 40.875 1.00 40.44 97 GLU A N 1
ATOM 802 C CA . GLU A 1 97 ? -19.377 -7.344 41.703 1.00 40.44 97 GLU A CA 1
ATOM 803 C C . GLU A 1 97 ? -18.921 -7.455 43.159 1.00 40.44 97 GLU A C 1
ATOM 805 O O . GLU A 1 97 ? -18.753 -8.547 43.705 1.00 40.44 97 GLU A O 1
ATOM 810 N N . GLU A 1 98 ? -18.710 -6.299 43.784 1.00 43.19 98 GLU A N 1
ATOM 811 C CA . GLU A 1 98 ? -18.494 -6.175 45.215 1.00 43.19 98 GLU A CA 1
ATOM 812 C C . GLU A 1 98 ? -19.721 -6.706 45.971 1.00 43.19 98 GLU A C 1
ATOM 814 O O . GLU A 1 98 ? -20.681 -5.979 46.224 1.00 43.19 98 GLU A O 1
ATOM 819 N N . THR A 1 99 ? -19.689 -7.965 46.404 1.00 36.53 99 THR A N 1
ATOM 820 C CA . THR A 1 99 ? -20.508 -8.381 47.544 1.00 36.53 99 THR A CA 1
ATOM 821 C C . THR A 1 99 ? -19.725 -8.110 48.813 1.00 36.53 99 THR A C 1
ATOM 823 O O . THR A 1 99 ? -18.867 -8.884 49.242 1.00 36.53 99 THR A O 1
ATOM 826 N N . SER A 1 100 ? -20.045 -6.962 49.393 1.00 41.19 100 SER A N 1
ATOM 827 C CA . SER A 1 100 ? -19.808 -6.660 50.793 1.00 41.19 100 SER A CA 1
ATOM 828 C C . SER A 1 100 ? -20.533 -7.701 51.649 1.00 41.19 100 SER A C 1
ATOM 830 O O . SER A 1 100 ? -21.757 -7.729 51.644 1.00 41.19 100 SER A O 1
ATOM 832 N N . ASP A 1 101 ? -19.800 -8.542 52.379 1.00 32.38 101 ASP A N 1
ATOM 833 C CA . ASP A 1 101 ? -20.118 -8.758 53.791 1.00 32.38 101 ASP A CA 1
ATOM 834 C C . ASP A 1 101 ? -18.954 -9.391 54.562 1.00 32.38 101 ASP A C 1
ATOM 836 O O . ASP A 1 101 ? -18.351 -10.397 54.188 1.00 32.38 101 ASP A O 1
ATOM 840 N N . SER A 1 102 ? -18.634 -8.734 55.670 1.00 35.56 102 SER A N 1
ATOM 841 C CA . SER A 1 102 ? -17.582 -9.067 56.620 1.00 35.56 102 SER A CA 1
ATOM 842 C C . SER A 1 102 ? -18.183 -9.847 57.786 1.00 35.56 102 SER A C 1
ATOM 844 O O . SER A 1 102 ? -19.135 -9.354 58.386 1.00 35.56 102 SER A O 1
ATOM 846 N N . SER A 1 103 ? -17.606 -11.001 58.163 1.00 36.41 103 SER A N 1
ATOM 847 C CA . SER A 1 103 ? -17.387 -11.387 59.576 1.00 36.41 103 SER A CA 1
ATOM 848 C C . SER A 1 103 ? -16.694 -12.755 59.773 1.00 36.41 103 SER A C 1
ATOM 850 O O . SER A 1 103 ? -17.291 -13.812 59.637 1.00 36.41 103 SER A O 1
ATOM 852 N N . THR A 1 104 ? -15.423 -12.674 60.183 1.00 32.78 104 THR A N 1
ATOM 853 C CA . THR A 1 104 ? -14.787 -13.283 61.380 1.00 32.78 104 THR A CA 1
ATOM 854 C C . THR A 1 104 ? -14.778 -14.813 61.680 1.00 32.78 104 THR A C 1
ATOM 856 O O . THR A 1 104 ? -15.784 -15.411 62.032 1.00 32.78 104 THR A O 1
ATOM 859 N N . ASN A 1 105 ? -13.536 -15.338 61.791 1.00 33.31 105 ASN A N 1
ATOM 860 C CA . ASN A 1 105 ? -12.975 -16.338 62.743 1.00 33.31 105 ASN A CA 1
ATOM 861 C C . ASN A 1 105 ? -13.202 -17.879 62.627 1.00 33.31 105 ASN A C 1
ATOM 863 O O . ASN A 1 105 ? -14.135 -18.413 63.204 1.00 33.31 105 ASN A O 1
ATOM 867 N N . LYS A 1 106 ? -12.172 -18.568 62.076 1.00 31.66 106 LYS A N 1
ATOM 868 C CA . LYS A 1 106 ? -11.306 -19.666 62.635 1.00 31.66 106 LYS A CA 1
ATOM 869 C C . LYS A 1 106 ? -11.894 -21.027 63.170 1.00 31.66 106 LYS A C 1
ATOM 871 O O . LYS A 1 106 ? -13.074 -21.122 63.455 1.00 31.66 106 LYS A O 1
ATOM 876 N N . PRO A 1 107 ? -11.067 -22.113 63.245 1.00 42.84 107 PRO A N 1
ATOM 877 C CA . PRO A 1 107 ? -11.351 -23.494 62.772 1.00 42.84 107 PRO A CA 1
ATOM 878 C C . PRO A 1 107 ? -11.688 -24.525 63.883 1.00 42.84 107 PRO A C 1
ATOM 880 O O . PRO A 1 107 ? -11.649 -24.159 65.057 1.00 42.84 107 PRO A O 1
ATOM 883 N N . PRO A 1 108 ? -11.944 -25.822 63.555 1.00 32.47 108 PRO A N 1
ATOM 884 C CA . PRO A 1 108 ? -10.930 -26.869 63.852 1.00 32.47 108 PRO A CA 1
ATOM 885 C C . PRO A 1 108 ? -10.902 -28.154 62.955 1.00 32.47 108 PRO A C 1
ATOM 887 O O . PRO A 1 108 ? -11.897 -28.575 62.375 1.00 32.47 108 PRO A O 1
ATOM 890 N N . LEU A 1 109 ? -9.726 -28.805 62.910 1.00 29.00 109 LEU A N 1
ATOM 891 C CA . LEU A 1 109 ? -9.422 -30.223 62.551 1.00 29.00 109 LEU A CA 1
ATOM 892 C C . LEU A 1 109 ? -9.641 -31.149 63.791 1.00 29.00 109 LEU A C 1
ATOM 894 O O . LEU A 1 109 ? -9.855 -30.596 64.869 1.00 29.00 109 LEU A O 1
ATOM 898 N N . PRO A 1 110 ? -9.333 -32.475 63.813 1.00 45.53 110 PRO A N 1
ATOM 899 C CA . PRO A 1 110 ? -9.489 -33.605 62.860 1.00 45.53 110 PRO A CA 1
ATOM 900 C C . PRO A 1 110 ? -10.022 -34.914 63.533 1.00 45.53 110 PRO A C 1
ATOM 902 O O . PRO A 1 110 ? -9.691 -35.165 64.685 1.00 45.53 110 PRO A O 1
ATOM 905 N N . GLN A 1 111 ? -10.691 -35.845 62.827 1.00 32.38 111 GLN A N 1
ATOM 906 C CA . GLN A 1 111 ? -10.827 -37.263 63.271 1.00 32.38 111 GLN A CA 1
ATOM 907 C C . GLN A 1 111 ? -10.895 -38.209 62.051 1.00 32.38 111 GLN A C 1
ATOM 909 O O . GLN A 1 111 ? -11.722 -38.016 61.169 1.00 32.38 111 GLN A O 1
ATOM 914 N N . LEU A 1 112 ? -9.849 -39.004 61.788 1.00 30.56 112 LEU A N 1
ATOM 915 C CA . LEU A 1 112 ? -9.563 -40.389 62.225 1.00 30.56 112 LEU A CA 1
ATOM 916 C C . LEU A 1 112 ? -10.198 -41.473 61.318 1.00 30.56 112 LEU A C 1
ATOM 918 O O . LEU A 1 112 ? -11.412 -41.592 61.210 1.00 30.56 112 LEU A O 1
ATOM 922 N N . ALA A 1 113 ? -9.330 -42.253 60.661 1.00 31.39 113 ALA A N 1
ATOM 923 C CA . ALA A 1 113 ? -9.637 -43.377 59.763 1.00 31.39 113 ALA A CA 1
ATOM 924 C C . ALA A 1 113 ? -10.191 -44.618 60.513 1.00 31.39 113 ALA A C 1
ATOM 926 O O . ALA A 1 113 ? -10.128 -44.652 61.743 1.00 31.39 113 ALA A O 1
ATOM 927 N N . PRO A 1 114 ? -10.654 -45.676 59.807 1.00 35.75 114 PRO A N 1
ATOM 928 C CA . PRO A 1 114 ? -9.715 -46.738 59.419 1.00 35.75 114 PRO A CA 1
ATOM 929 C C . PRO A 1 114 ? -9.891 -47.327 58.002 1.00 35.75 114 PRO A C 1
ATOM 931 O O . PRO A 1 114 ? -10.897 -47.188 57.317 1.00 35.75 114 PRO A O 1
ATOM 934 N N . GLN A 1 115 ? -8.811 -47.992 57.598 1.00 35.25 115 GLN A N 1
ATOM 935 C CA . GLN A 1 115 ? -8.445 -48.553 56.301 1.00 35.25 115 GLN A CA 1
ATOM 936 C C . GLN A 1 115 ? -9.331 -49.728 55.853 1.00 35.25 115 GLN A C 1
ATOM 938 O O . GLN A 1 115 ? -9.701 -50.548 56.681 1.00 35.25 115 GLN A O 1
ATOM 943 N N . THR A 1 116 ? -9.492 -49.926 54.540 1.00 28.77 116 THR A N 1
ATOM 944 C CA . THR A 1 116 ? -9.225 -51.233 53.907 1.00 28.77 116 THR A CA 1
ATOM 945 C C . THR A 1 116 ? -8.806 -51.066 52.445 1.00 28.77 116 THR A C 1
ATOM 947 O O . THR A 1 116 ? -9.136 -50.115 51.746 1.00 28.77 116 THR A O 1
ATOM 950 N N . SER A 1 117 ? -7.962 -51.998 52.041 1.00 34.66 117 SER A N 1
ATOM 951 C CA . SER A 1 117 ? -7.124 -52.085 50.859 1.00 34.66 117 SER A CA 1
ATOM 952 C C . SER A 1 117 ? -7.872 -52.545 49.602 1.00 34.66 117 SER A C 1
ATOM 954 O O . SER A 1 117 ? -8.740 -53.409 49.678 1.00 34.66 117 SER A O 1
ATOM 956 N N . LYS A 1 118 ? -7.433 -52.069 48.426 1.00 33.91 118 LYS A N 1
ATOM 957 C CA . LYS A 1 118 ? -6.953 -52.908 47.304 1.00 33.91 118 LYS A CA 1
ATOM 958 C C . LYS A 1 118 ? -6.488 -52.046 46.126 1.00 33.91 118 LYS A C 1
ATOM 960 O O . LYS A 1 118 ? -7.170 -51.155 45.641 1.00 33.91 118 LYS A O 1
ATOM 965 N N . ARG A 1 119 ? -5.265 -52.345 45.703 1.00 34.09 119 ARG A N 1
ATOM 966 C CA . ARG A 1 119 ? -4.495 -51.729 44.627 1.00 34.09 119 ARG A CA 1
ATOM 967 C C . ARG A 1 119 ? -4.768 -52.503 43.341 1.00 34.09 119 ARG A C 1
ATOM 969 O O . ARG A 1 119 ? -4.394 -53.668 43.264 1.00 34.09 119 ARG A O 1
ATOM 976 N N . THR A 1 120 ? -5.316 -51.852 42.323 1.00 34.34 120 THR A N 1
ATOM 977 C CA . THR A 1 120 ? -5.300 -52.360 40.944 1.00 34.34 120 THR A CA 1
ATOM 978 C C . THR A 1 120 ? -5.004 -51.211 39.983 1.00 34.34 120 THR A C 1
ATOM 980 O O . THR A 1 120 ? -5.691 -50.196 39.941 1.00 34.34 120 THR A O 1
ATOM 983 N N . LYS A 1 121 ? -3.893 -51.362 39.252 1.00 37.00 121 LYS A N 1
ATOM 984 C CA . LYS A 1 121 ? -3.430 -50.466 38.190 1.00 37.00 121 LYS A CA 1
ATOM 985 C C . LYS A 1 121 ? -4.387 -50.580 37.001 1.00 37.00 121 LYS A C 1
ATOM 987 O O . LYS A 1 121 ? -4.500 -51.657 36.427 1.00 37.00 121 LYS A O 1
ATOM 992 N N . GLY A 1 122 ? -5.001 -49.471 36.605 1.00 31.08 122 GLY A N 1
ATOM 993 C CA . GLY A 1 122 ? -5.804 -49.357 35.389 1.00 31.08 122 GLY A CA 1
ATOM 994 C C . GLY A 1 122 ? -5.648 -47.959 34.805 1.00 31.08 122 GLY A C 1
ATOM 995 O O . GLY A 1 122 ? -6.081 -46.976 35.391 1.00 31.08 122 GLY A O 1
ATOM 996 N N . ARG A 1 123 ? -4.946 -47.880 33.680 1.00 42.28 123 ARG A N 1
ATOM 997 C CA . ARG A 1 123 ? -4.607 -46.679 32.915 1.00 42.28 123 ARG A CA 1
ATOM 998 C C . ARG A 1 123 ? -5.886 -46.069 32.324 1.00 42.28 123 ARG A C 1
ATOM 1000 O O . ARG A 1 123 ? -6.345 -46.536 31.289 1.00 42.28 123 ARG A O 1
ATOM 1007 N N . SER A 1 124 ? -6.453 -45.051 32.972 1.00 31.75 124 SER A N 1
ATOM 1008 C CA . SER A 1 124 ? -7.542 -44.249 32.401 1.00 31.75 124 SER A CA 1
ATOM 1009 C C . SER A 1 124 ? -6.954 -43.029 31.699 1.00 31.75 124 SER A C 1
ATOM 1011 O O . SER A 1 124 ? -6.294 -42.202 32.324 1.00 31.75 124 SER A O 1
ATOM 1013 N N . MET A 1 125 ? -7.165 -42.960 30.386 1.00 38.44 125 MET A N 1
ATOM 1014 C CA . MET A 1 125 ? -6.861 -41.806 29.546 1.00 38.44 125 MET A CA 1
ATOM 1015 C C . MET A 1 125 ? -7.574 -40.568 30.097 1.00 38.44 125 MET A C 1
ATOM 1017 O O . MET A 1 125 ? -8.800 -40.495 30.110 1.00 38.44 125 MET A O 1
ATOM 1021 N N . SER A 1 126 ? -6.787 -39.606 30.561 1.00 38.69 126 SER A N 1
ATOM 1022 C CA . SER A 1 126 ? -7.219 -38.255 30.893 1.00 38.69 126 SER A CA 1
ATOM 1023 C C . SER A 1 126 ? -7.768 -37.576 29.638 1.00 38.69 126 SER A C 1
ATOM 1025 O O . SER A 1 126 ? -7.043 -37.387 28.660 1.00 38.69 126 SER A O 1
ATOM 1027 N N . GLN A 1 127 ? -9.054 -37.229 29.679 1.00 46.94 127 GLN A N 1
ATOM 1028 C CA . GLN A 1 127 ? -9.695 -36.317 28.737 1.00 46.94 127 GLN A CA 1
ATOM 1029 C C . GLN A 1 127 ? -8.921 -34.985 28.710 1.00 46.94 127 GLN A C 1
ATOM 1031 O O . GLN A 1 127 ? -8.461 -34.542 29.767 1.00 46.94 127 GLN A O 1
ATOM 1036 N N . PRO A 1 128 ? -8.748 -34.334 27.547 1.00 41.66 128 PRO A N 1
ATOM 1037 C CA . PRO A 1 128 ? -8.183 -32.995 27.521 1.00 41.66 128 PRO A CA 1
ATOM 1038 C C . PRO A 1 128 ? -9.132 -32.054 28.264 1.00 41.66 128 PRO A C 1
ATOM 1040 O O . PRO A 1 128 ? -10.331 -32.019 27.982 1.00 41.66 128 PRO A O 1
ATOM 1043 N N . ALA A 1 129 ? -8.580 -31.324 29.234 1.00 41.81 129 ALA A N 1
ATOM 1044 C CA . ALA A 1 129 ? -9.273 -30.270 29.953 1.00 41.81 129 ALA A CA 1
ATOM 1045 C C . ALA A 1 129 ? -9.915 -29.319 28.936 1.00 41.81 129 ALA A C 1
ATOM 1047 O O . ALA A 1 129 ? -9.221 -28.678 28.145 1.00 41.81 129 ALA A O 1
ATOM 1048 N N . GLN A 1 130 ? -11.245 -29.275 28.935 1.00 45.69 130 GLN A N 1
ATOM 1049 C CA . GLN A 1 130 ? -12.002 -28.276 28.204 1.00 45.69 130 GLN A CA 1
ATOM 1050 C C . GLN A 1 130 ? -11.622 -26.921 28.797 1.00 45.69 130 GLN A C 1
ATOM 1052 O O . GLN A 1 130 ? -11.982 -26.609 29.930 1.00 45.69 130 GLN A O 1
ATOM 1057 N N . SER A 1 131 ? -10.853 -26.130 28.054 1.00 43.56 131 SER A N 1
ATOM 1058 C CA . SER A 1 131 ? -10.727 -24.705 28.319 1.00 43.56 131 SER A CA 1
ATOM 1059 C C . SER A 1 131 ? -12.120 -24.103 28.152 1.00 43.56 131 SER A C 1
ATOM 1061 O O . SER A 1 131 ? -12.588 -23.916 27.027 1.00 43.56 131 SER A O 1
ATOM 1063 N N . SER A 1 132 ? -12.811 -23.876 29.266 1.00 50.47 132 SER A N 1
ATOM 1064 C CA . SER A 1 132 ? -14.084 -23.168 29.316 1.00 50.47 132 SER A CA 1
ATOM 1065 C C . SER A 1 132 ? -13.826 -21.703 28.976 1.00 50.47 132 SER A C 1
ATOM 1067 O O . SER A 1 132 ? -13.611 -20.881 29.863 1.00 50.47 132 SER A O 1
ATOM 1069 N N . VAL A 1 133 ? -13.776 -21.387 27.683 1.00 52.38 133 VAL A N 1
ATOM 1070 C CA . VAL A 1 133 ? -13.858 -20.002 27.221 1.00 52.38 133 VAL A CA 1
ATOM 1071 C C . VAL A 1 133 ? -15.292 -19.555 27.520 1.00 52.38 133 VAL A C 1
ATOM 1073 O O . VAL A 1 133 ? -16.219 -20.170 26.982 1.00 52.38 133 VAL A O 1
ATOM 1076 N N . PRO A 1 134 ? -15.513 -18.575 28.415 1.00 57.28 134 PRO A N 1
ATOM 1077 C CA . PRO A 1 134 ? -16.858 -18.102 28.693 1.00 57.28 134 PRO A CA 1
ATOM 1078 C C . PRO A 1 134 ? -17.485 -17.548 27.403 1.00 57.28 134 PRO A C 1
ATOM 1080 O O . PRO A 1 134 ? -16.784 -16.929 26.595 1.00 57.28 134 PRO A O 1
ATOM 1083 N N . PRO A 1 135 ? -18.783 -17.796 27.160 1.00 59.97 135 PRO A N 1
ATOM 1084 C CA . PRO A 1 135 ? -19.447 -17.318 25.958 1.00 59.97 135 PRO A CA 1
ATOM 1085 C C . PRO A 1 135 ? -19.478 -15.787 25.962 1.00 59.97 135 PRO A C 1
ATOM 1087 O O . PRO A 1 135 ? -19.947 -15.168 26.913 1.00 59.97 135 PRO A O 1
ATOM 1090 N N . LEU A 1 136 ? -18.975 -15.181 24.886 1.00 59.56 136 LEU A N 1
ATOM 1091 C CA . LEU A 1 136 ? -19.025 -13.736 24.672 1.00 59.56 136 LEU A CA 1
ATOM 1092 C C . LEU A 1 136 ? -20.493 -13.283 24.634 1.00 59.56 136 LEU A C 1
ATOM 1094 O O . LEU A 1 136 ? -21.217 -13.624 23.697 1.00 59.56 136 LEU A O 1
ATOM 1098 N N . GLN A 1 137 ? -20.932 -12.527 25.641 1.00 66.38 137 GLN A N 1
ATOM 1099 C CA . GLN A 1 137 ? -22.292 -11.996 25.715 1.00 66.38 137 GLN A CA 1
ATOM 1100 C C . GLN A 1 137 ? -22.320 -10.579 25.131 1.00 66.38 137 GLN A C 1
ATOM 1102 O O . GLN A 1 137 ? -21.764 -9.649 25.707 1.00 66.38 137 GLN A O 1
ATOM 1107 N N . TYR A 1 138 ? -22.953 -10.417 23.972 1.00 71.38 138 TYR A N 1
ATOM 1108 C CA . TYR A 1 138 ? -23.172 -9.125 23.316 1.00 71.38 138 TYR A CA 1
ATOM 1109 C C . TYR A 1 138 ? -24.658 -8.963 23.001 1.00 71.38 138 TYR A C 1
ATOM 1111 O O . TYR A 1 138 ? -25.332 -9.937 22.658 1.00 71.38 138 TYR A O 1
ATOM 1119 N N . ASN A 1 139 ? -25.173 -7.739 23.116 1.00 72.88 139 ASN A N 1
ATOM 1120 C CA . ASN A 1 139 ? -26.584 -7.457 22.844 1.00 72.88 139 ASN A CA 1
ATOM 1121 C C . ASN A 1 139 ? -26.810 -7.177 21.356 1.00 72.88 139 ASN A C 1
ATOM 1123 O O . ASN A 1 139 ? -27.875 -7.476 20.815 1.00 72.88 139 ASN A O 1
ATOM 1127 N N . LEU A 1 140 ? -25.795 -6.628 20.678 1.00 82.75 140 LEU A N 1
ATOM 1128 C CA . LEU A 1 140 ? -25.856 -6.300 19.260 1.00 82.75 140 LEU A CA 1
ATOM 1129 C C . LEU A 1 140 ? -24.495 -6.494 18.586 1.00 82.75 140 LEU A C 1
ATOM 1131 O O . LEU A 1 140 ? -23.461 -6.100 19.114 1.00 82.75 140 LEU A O 1
ATOM 1135 N N . LEU A 1 141 ? -24.488 -7.037 17.366 1.00 81.81 141 LEU A N 1
ATOM 1136 C CA . LEU A 1 141 ? -23.256 -7.278 16.602 1.00 81.81 141 LEU A CA 1
ATOM 1137 C C . LEU A 1 141 ? -22.426 -5.997 16.377 1.00 81.81 141 LEU A C 1
ATOM 1139 O O . LEU A 1 141 ? -21.205 -6.059 16.257 1.00 81.81 141 LEU A O 1
ATOM 1143 N N . THR A 1 142 ? -23.068 -4.827 16.344 1.00 84.19 142 THR A N 1
ATOM 1144 C CA . THR A 1 142 ? -22.385 -3.534 16.192 1.00 84.19 142 THR A CA 1
ATOM 1145 C C . THR A 1 142 ? -21.532 -3.154 17.399 1.00 84.19 142 THR A C 1
ATOM 1147 O O . THR A 1 142 ? -20.632 -2.336 17.248 1.00 84.19 142 THR A O 1
ATOM 1150 N N . GLU A 1 143 ? -21.771 -3.739 18.577 1.00 82.88 143 GLU A N 1
ATOM 1151 C CA . GLU A 1 143 ? -20.935 -3.532 19.771 1.00 82.88 143 GLU A CA 1
ATOM 1152 C C . GLU A 1 143 ? -19.534 -4.133 19.590 1.00 82.88 143 GLU A C 1
ATOM 1154 O O . GLU A 1 143 ? -18.580 -3.685 20.219 1.00 82.88 143 GLU A O 1
ATOM 1159 N N . LEU A 1 144 ? -19.383 -5.093 18.669 1.00 85.12 144 LEU A N 1
ATOM 1160 C CA . LEU A 1 144 ? -18.091 -5.668 18.288 1.00 85.12 144 LEU A CA 1
ATOM 1161 C C . LEU A 1 144 ? -17.342 -4.817 17.242 1.00 85.12 144 LEU A C 1
ATOM 1163 O O . LEU A 1 144 ? -16.278 -5.218 16.763 1.00 85.12 144 LEU A O 1
ATOM 1167 N N . ALA A 1 145 ? -17.878 -3.656 16.848 1.00 89.56 145 ALA A N 1
ATOM 1168 C CA . ALA A 1 145 ? -17.221 -2.782 15.886 1.00 89.56 145 ALA A CA 1
ATOM 1169 C C . ALA A 1 145 ? -15.939 -2.174 16.473 1.00 89.56 145 ALA A C 1
ATOM 1171 O O . ALA A 1 145 ? -15.921 -1.600 17.560 1.00 89.56 145 ALA A O 1
ATOM 1172 N N . THR A 1 146 ? -14.849 -2.252 15.714 1.00 92.25 146 THR A N 1
ATOM 1173 C CA . THR A 1 146 ? -13.572 -1.654 16.111 1.00 92.25 146 THR A CA 1
ATOM 1174 C C . THR A 1 146 ? -13.575 -0.141 15.852 1.00 92.25 146 THR A C 1
ATOM 1176 O O . THR A 1 146 ? -13.880 0.277 14.731 1.00 92.25 146 THR A O 1
ATOM 1179 N N . PRO A 1 147 ? -13.173 0.700 16.825 1.00 93.44 147 PRO A N 1
ATOM 1180 C CA . PRO A 1 147 ? -13.030 2.138 16.611 1.00 93.44 147 PRO A CA 1
ATOM 1181 C C . PRO A 1 147 ? -12.057 2.475 15.471 1.00 93.44 147 PRO A C 1
ATOM 1183 O O . PRO A 1 147 ? -11.000 1.856 15.335 1.00 93.44 147 PRO A O 1
ATOM 1186 N N . LEU A 1 148 ? -12.354 3.520 14.690 1.00 95.25 148 LEU A N 1
ATOM 1187 C CA . LEU A 1 148 ? -11.515 3.939 13.553 1.00 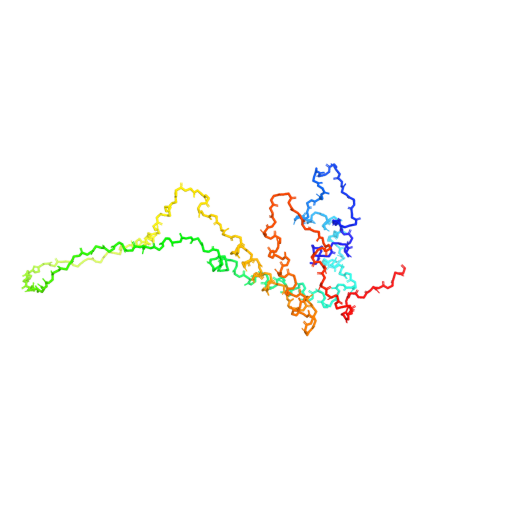95.25 148 LEU A CA 1
ATOM 1188 C C . LEU A 1 148 ? -10.071 4.269 13.957 1.00 95.25 148 LEU A C 1
ATOM 1190 O O . LEU A 1 148 ? -9.139 3.981 13.208 1.00 95.25 148 LEU A O 1
ATOM 1194 N N . ALA A 1 149 ? -9.867 4.828 15.154 1.00 95.38 149 ALA A N 1
ATOM 1195 C CA . ALA A 1 149 ? -8.536 5.114 15.687 1.00 95.38 149 ALA A CA 1
ATOM 1196 C C . ALA A 1 149 ? -7.690 3.836 15.839 1.00 95.38 149 ALA A C 1
ATOM 1198 O O . ALA A 1 149 ? -6.515 3.826 15.468 1.00 95.38 149 ALA A O 1
ATOM 1199 N N . ASN A 1 150 ? -8.300 2.745 16.307 1.00 95.81 150 ASN A N 1
ATOM 1200 C CA . ASN A 1 150 ? -7.654 1.446 16.484 1.00 95.81 150 ASN A CA 1
ATOM 1201 C C . ASN A 1 150 ? -7.313 0.812 15.133 1.00 95.81 150 ASN A C 1
ATOM 1203 O O . ASN A 1 150 ? -6.181 0.370 14.931 1.00 95.81 150 ASN A O 1
ATOM 1207 N N . VAL A 1 151 ? -8.248 0.858 14.177 1.00 96.62 151 VAL A N 1
ATOM 1208 C CA . VAL A 1 151 ? -8.017 0.398 12.797 1.00 96.62 151 VAL A CA 1
ATOM 1209 C C . VAL A 1 151 ? -6.879 1.190 12.149 1.00 96.62 151 VAL A C 1
ATOM 1211 O O . VAL A 1 151 ? -5.962 0.616 11.563 1.00 96.62 151 VAL A O 1
ATOM 1214 N N . SER A 1 152 ? -6.885 2.514 12.304 1.00 97.44 152 SER A N 1
ATOM 1215 C CA . SER A 1 152 ? -5.831 3.390 11.795 1.00 97.44 152 SER A CA 1
ATOM 1216 C C . SER A 1 152 ? -4.469 3.062 12.413 1.00 97.44 152 SER A C 1
ATOM 1218 O O . SER A 1 152 ? -3.483 2.911 11.686 1.00 97.44 152 SER A O 1
ATOM 1220 N N . ALA A 1 153 ? -4.403 2.891 13.736 1.00 97.38 153 ALA A N 1
ATOM 1221 C CA . ALA A 1 153 ? -3.179 2.521 14.437 1.00 97.38 153 ALA A CA 1
ATOM 1222 C C . ALA A 1 153 ? -2.656 1.147 13.985 1.00 97.38 153 ALA A C 1
ATOM 1224 O O . ALA A 1 153 ? -1.465 1.009 13.698 1.00 97.38 153 ALA A O 1
ATOM 1225 N N . PHE A 1 154 ? -3.544 0.161 13.835 1.00 97.56 154 PHE A N 1
ATOM 1226 C CA . PHE A 1 154 ? -3.228 -1.164 13.307 1.00 97.56 154 PHE A CA 1
ATOM 1227 C C . PHE A 1 154 ? -2.621 -1.087 11.900 1.00 97.56 154 PHE A C 1
ATOM 1229 O O . PHE A 1 154 ? -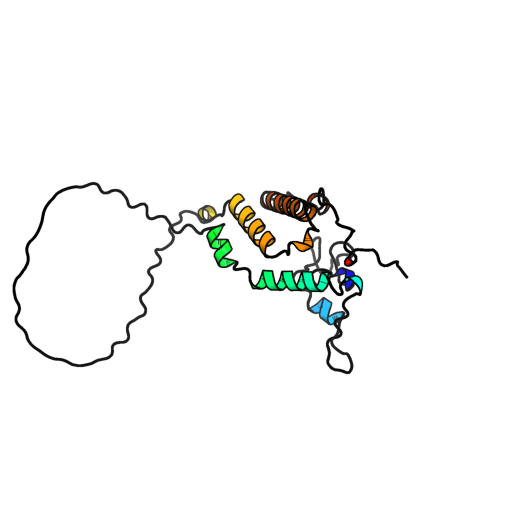1.506 -1.571 11.677 1.00 97.56 154 PHE A O 1
ATOM 1236 N N . CYS A 1 155 ? -3.299 -0.416 10.962 1.00 97.38 155 CYS A N 1
ATOM 1237 C CA . CYS A 1 155 ? -2.823 -0.253 9.588 1.00 97.38 155 CYS A CA 1
ATOM 1238 C C . CYS A 1 155 ? -1.471 0.467 9.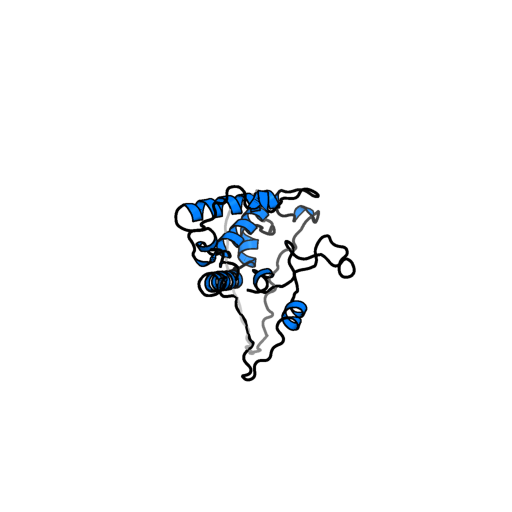536 1.00 97.38 155 CYS A C 1
ATOM 1240 O O . CYS A 1 155 ? -0.541 -0.002 8.875 1.00 97.38 155 CYS A O 1
ATOM 1242 N N . GLN A 1 156 ? -1.320 1.577 10.264 1.00 97.38 156 GLN A N 1
ATOM 1243 C CA . GLN A 1 156 ? -0.065 2.328 10.313 1.00 97.38 156 GLN A CA 1
ATOM 1244 C C . GLN A 1 156 ? 1.087 1.490 10.884 1.00 97.38 156 GLN A C 1
ATOM 1246 O O . GLN A 1 156 ? 2.211 1.538 10.370 1.00 97.38 156 GLN A O 1
ATOM 1251 N N . ALA A 1 157 ? 0.822 0.696 11.920 1.00 97.12 157 ALA A N 1
ATOM 1252 C CA . ALA A 1 157 ? 1.824 -0.128 12.577 1.00 97.12 157 ALA A CA 1
ATOM 1253 C C . ALA A 1 157 ? 2.241 -1.346 11.739 1.00 97.12 157 ALA A C 1
ATOM 1255 O O . ALA A 1 157 ? 3.410 -1.741 11.777 1.00 97.12 157 ALA A O 1
ATOM 1256 N N . ILE A 1 158 ? 1.320 -1.916 10.958 1.00 97.25 158 ILE A N 1
ATOM 1257 C CA . ILE A 1 158 ? 1.615 -2.960 9.971 1.00 97.25 158 ILE A CA 1
ATOM 1258 C C . ILE A 1 158 ? 2.443 -2.391 8.824 1.00 97.25 158 ILE A C 1
ATOM 1260 O O . ILE A 1 158 ? 3.529 -2.896 8.539 1.00 97.25 158 ILE A O 1
ATOM 1264 N N . LEU A 1 159 ? 1.981 -1.312 8.188 1.00 96.81 159 LEU A N 1
ATOM 1265 C CA . LEU A 1 159 ? 2.672 -0.718 7.041 1.00 96.81 159 LEU A CA 1
ATOM 1266 C C . LEU A 1 159 ? 4.080 -0.245 7.422 1.00 96.81 159 LEU A C 1
ATOM 1268 O O . LEU A 1 159 ? 5.021 -0.424 6.652 1.00 96.81 159 LEU A O 1
ATOM 1272 N N . SER A 1 160 ? 4.253 0.260 8.645 1.00 95.94 160 SER A N 1
ATOM 1273 C CA . SER A 1 160 ? 5.561 0.643 9.186 1.00 95.94 160 SER A CA 1
ATOM 1274 C C . SER A 1 160 ? 6.532 -0.521 9.387 1.00 95.94 160 SER A C 1
ATOM 1276 O O . SER A 1 160 ? 7.739 -0.270 9.404 1.00 95.94 160 SER A O 1
ATOM 1278 N N . ARG A 1 161 ? 6.024 -1.748 9.571 1.00 95.56 161 ARG A N 1
ATOM 1279 C CA . ARG A 1 161 ? 6.817 -2.980 9.714 1.00 95.56 161 ARG A CA 1
ATOM 1280 C C . ARG A 1 161 ? 7.085 -3.655 8.373 1.00 95.56 161 ARG A C 1
ATOM 1282 O O . ARG A 1 161 ? 8.169 -4.193 8.184 1.00 95.56 161 ARG A O 1
ATOM 1289 N N . ILE A 1 162 ? 6.112 -3.637 7.462 1.00 96.94 162 ILE A N 1
ATOM 1290 C CA . ILE A 1 162 ? 6.196 -4.335 6.174 1.00 96.94 162 ILE A CA 1
ATOM 1291 C C . ILE A 1 162 ? 7.001 -3.542 5.153 1.00 96.94 162 ILE A C 1
ATOM 1293 O O . ILE A 1 162 ? 7.799 -4.130 4.427 1.00 96.94 162 ILE A O 1
ATOM 1297 N N . ILE A 1 163 ? 6.795 -2.224 5.076 1.00 95.00 163 ILE A N 1
ATOM 1298 C CA . ILE A 1 163 ? 7.462 -1.385 4.081 1.00 95.00 163 ILE A CA 1
ATOM 1299 C C . ILE A 1 163 ? 8.866 -1.039 4.594 1.00 95.00 163 ILE A C 1
ATOM 1301 O O . ILE A 1 163 ? 8.986 -0.327 5.599 1.00 95.00 163 ILE A O 1
ATOM 1305 N N . PRO A 1 164 ? 9.942 -1.499 3.924 1.00 93.88 164 PRO A N 1
ATOM 1306 C CA . PRO A 1 164 ? 11.301 -1.169 4.328 1.00 93.88 164 PRO A CA 1
ATOM 1307 C C . PRO A 1 164 ? 11.525 0.340 4.361 1.00 93.88 164 PRO A C 1
ATOM 1309 O O . PRO A 1 164 ? 11.068 1.066 3.482 1.00 93.88 164 PRO A O 1
ATOM 1312 N N . ASN A 1 165 ? 12.289 0.806 5.346 1.00 91.50 165 ASN A N 1
ATOM 1313 C CA . ASN A 1 165 ? 12.570 2.230 5.521 1.00 91.50 165 ASN A CA 1
ATOM 1314 C C . ASN A 1 165 ? 13.192 2.882 4.272 1.00 91.50 165 ASN A C 1
ATOM 1316 O O . ASN A 1 165 ? 12.845 4.008 3.930 1.00 91.50 165 ASN A O 1
ATOM 1320 N N . ASP A 1 166 ? 14.005 2.123 3.541 1.00 89.44 166 ASP A N 1
ATOM 1321 C CA . ASP A 1 166 ? 14.639 2.521 2.283 1.00 89.44 166 ASP A CA 1
ATOM 1322 C C . ASP A 1 166 ? 13.655 2.909 1.157 1.00 89.44 166 ASP A C 1
ATOM 1324 O O . ASP A 1 166 ? 14.077 3.496 0.160 1.00 89.44 166 ASP A O 1
ATOM 1328 N N . PHE A 1 167 ? 12.359 2.580 1.271 1.00 88.38 167 PHE A N 1
ATOM 1329 C CA . PHE A 1 167 ? 11.329 3.025 0.319 1.00 88.38 167 PHE A CA 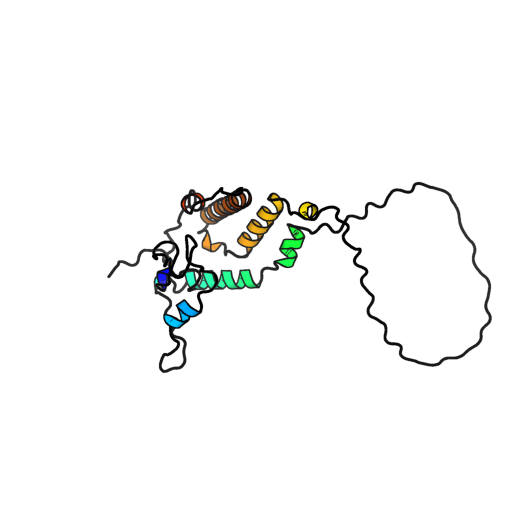1
ATOM 1330 C C . PHE A 1 167 ? 11.029 4.521 0.431 1.00 88.38 167 PHE A C 1
ATOM 1332 O O . PHE A 1 167 ? 10.574 5.124 -0.537 1.00 88.38 167 PHE A O 1
ATOM 1339 N N . TRP A 1 168 ? 11.260 5.120 1.599 1.00 89.31 168 TRP A N 1
ATOM 1340 C CA . TRP A 1 168 ? 10.857 6.499 1.876 1.00 89.31 168 TRP A CA 1
ATOM 1341 C C . TRP A 1 168 ? 11.936 7.529 1.518 1.00 89.31 168 TRP A C 1
ATOM 1343 O O . TRP A 1 168 ? 11.690 8.728 1.640 1.00 89.31 168 TRP A O 1
ATOM 1353 N N . GLY A 1 169 ? 13.115 7.083 1.079 1.00 86.94 169 GLY A N 1
ATOM 1354 C CA . GLY A 1 169 ? 14.290 7.919 0.826 1.00 86.94 169 GLY A CA 1
ATOM 1355 C C . GLY A 1 169 ? 15.386 7.689 1.866 1.00 86.94 169 GLY A C 1
ATOM 1356 O O . GLY A 1 169 ? 15.417 6.648 2.516 1.00 86.94 169 GLY A O 1
ATOM 1357 N N . GLU A 1 170 ? 16.283 8.660 2.023 1.00 85.44 170 GLU A N 1
ATOM 1358 C CA . GLU A 1 170 ? 17.433 8.587 2.935 1.00 85.44 170 GLU A CA 1
ATOM 1359 C C . GLU A 1 170 ? 17.436 9.749 3.932 1.00 85.44 170 GLU A C 1
ATOM 1361 O O . GLU A 1 170 ? 16.866 10.816 3.684 1.00 85.44 170 GLU A O 1
ATOM 1366 N N . GLY A 1 171 ? 18.069 9.529 5.086 1.00 87.06 171 GLY A N 1
ATOM 1367 C CA . GLY A 1 171 ? 18.250 10.548 6.117 1.00 87.06 171 GLY A CA 1
ATOM 1368 C C . GLY A 1 171 ? 16.934 11.133 6.642 1.00 87.06 171 GLY A C 1
ATOM 1369 O O . GLY A 1 171 ? 15.972 10.418 6.929 1.00 87.06 171 GLY A O 1
ATOM 1370 N N . THR A 1 172 ? 16.886 12.458 6.775 1.00 86.62 172 THR A N 1
ATOM 1371 C CA . THR A 1 172 ? 15.722 13.191 7.306 1.00 86.62 172 THR A CA 1
ATOM 1372 C C . THR A 1 172 ? 14.494 13.087 6.400 1.00 86.62 172 THR A C 1
ATOM 1374 O O . THR A 1 172 ? 13.359 13.067 6.886 1.00 86.62 172 THR A O 1
ATOM 1377 N N . LEU A 1 173 ? 14.710 12.945 5.089 1.00 88.12 173 LEU A N 1
ATOM 1378 C CA . LEU A 1 173 ? 13.646 12.816 4.099 1.00 88.12 173 LEU A CA 1
ATOM 1379 C C . LEU A 1 173 ? 12.829 11.542 4.301 1.00 88.12 173 LEU A C 1
ATOM 1381 O O . LEU A 1 173 ? 11.604 11.559 4.188 1.00 88.12 173 LEU A O 1
ATOM 1385 N N . GLN A 1 174 ? 13.514 10.458 4.667 1.00 90.44 174 GLN A N 1
ATOM 1386 C CA . GLN A 1 174 ? 12.904 9.169 4.955 1.00 90.44 174 GLN A CA 1
ATOM 1387 C C . GLN A 1 174 ? 11.832 9.287 6.045 1.00 90.44 174 GLN A C 1
ATOM 1389 O O . GLN A 1 174 ? 10.700 8.832 5.874 1.00 90.44 174 GLN A O 1
ATOM 1394 N N . ALA A 1 175 ? 12.180 9.920 7.169 1.00 91.88 175 ALA A N 1
ATOM 1395 C CA . ALA A 1 175 ? 11.272 10.089 8.298 1.00 91.88 175 ALA A CA 1
ATOM 1396 C C . ALA A 1 175 ? 10.086 10.997 7.940 1.00 91.88 175 ALA A C 1
ATOM 1398 O O . ALA A 1 175 ? 8.948 10.691 8.302 1.00 91.88 175 ALA A O 1
ATOM 1399 N N . GLN A 1 176 ? 10.334 12.075 7.187 1.00 92.62 176 GLN A N 1
ATOM 1400 C CA . GLN A 1 176 ? 9.284 12.985 6.732 1.00 92.62 176 GLN A CA 1
ATOM 1401 C C . GLN A 1 176 ? 8.293 12.282 5.795 1.00 92.62 176 GLN A C 1
ATOM 1403 O O . GLN A 1 176 ? 7.092 12.311 6.058 1.00 92.62 176 GLN A O 1
ATOM 1408 N N . ASN A 1 177 ? 8.779 11.611 4.748 1.00 93.19 177 ASN A N 1
ATOM 1409 C CA . ASN A 1 177 ? 7.936 10.914 3.776 1.00 93.19 177 ASN A CA 1
ATOM 1410 C C . ASN A 1 177 ? 7.121 9.798 4.434 1.00 93.19 177 ASN A C 1
ATOM 1412 O O . ASN A 1 177 ? 5.917 9.699 4.198 1.00 93.19 177 ASN A O 1
ATOM 1416 N N . LYS A 1 178 ? 7.747 9.010 5.319 1.00 93.94 178 LYS A N 1
ATOM 1417 C CA . LYS A 1 178 ? 7.048 7.981 6.097 1.00 93.94 178 LYS A CA 1
ATOM 1418 C C . LYS A 1 178 ? 5.934 8.594 6.948 1.00 93.94 178 LYS A C 1
ATOM 1420 O O . LYS A 1 178 ? 4.814 8.095 6.938 1.00 93.94 178 LYS A O 1
ATOM 1425 N N . LYS A 1 179 ? 6.208 9.699 7.651 1.00 94.38 179 LYS A N 1
ATOM 1426 C CA . LYS A 1 179 ? 5.210 10.399 8.474 1.00 94.38 179 LYS A CA 1
ATOM 1427 C C . LYS A 1 179 ? 4.052 10.942 7.634 1.00 94.38 179 LYS A C 1
ATOM 1429 O O . LYS A 1 179 ? 2.904 10.785 8.035 1.00 94.38 179 LYS A O 1
ATOM 1434 N N . THR A 1 180 ? 4.333 11.563 6.487 1.00 94.81 180 THR A N 1
ATOM 1435 C CA . THR A 1 180 ? 3.298 12.055 5.562 1.00 94.81 180 THR A CA 1
ATOM 1436 C C . THR A 1 180 ? 2.421 10.907 5.066 1.00 94.81 180 THR A C 1
ATOM 1438 O O . THR A 1 180 ? 1.201 10.991 5.166 1.00 94.81 180 THR A O 1
ATOM 1441 N N . PHE A 1 181 ? 3.024 9.795 4.640 1.00 94.94 181 PHE A N 1
ATOM 1442 C CA . PHE A 1 181 ? 2.285 8.618 4.188 1.00 94.94 181 PHE A CA 1
ATOM 1443 C C . PHE A 1 181 ? 1.382 8.029 5.284 1.00 94.94 181 PHE A C 1
ATOM 1445 O O . PHE A 1 181 ? 0.204 7.779 5.046 1.00 94.94 181 PHE A O 1
ATOM 1452 N N . LEU A 1 182 ? 1.887 7.856 6.509 1.00 95.75 182 LEU A N 1
ATOM 1453 C CA . LEU A 1 182 ? 1.086 7.310 7.614 1.00 95.75 182 LEU A CA 1
ATOM 1454 C C . LEU A 1 182 ? -0.077 8.233 8.019 1.00 95.75 182 LEU A C 1
ATOM 1456 O O . LEU A 1 182 ? -1.148 7.748 8.379 1.00 95.75 182 LEU A O 1
ATOM 1460 N N . LYS A 1 183 ? 0.082 9.558 7.883 1.00 95.81 183 LYS A N 1
ATOM 1461 C CA . LYS A 1 183 ? -1.037 10.505 8.032 1.00 95.81 183 LYS A CA 1
ATOM 1462 C C . LYS A 1 183 ? -2.111 10.298 6.965 1.00 95.81 183 LYS A C 1
ATOM 1464 O O . LYS A 1 183 ? -3.293 10.366 7.288 1.00 95.81 183 LYS A O 1
ATOM 1469 N N . MET A 1 184 ? -1.712 10.033 5.722 1.00 96.12 184 MET A N 1
ATOM 1470 C CA . MET A 1 184 ? -2.649 9.739 4.634 1.00 96.12 184 MET A CA 1
ATOM 1471 C C . MET A 1 184 ? -3.397 8.425 4.869 1.00 96.12 184 MET A C 1
ATOM 1473 O O . MET A 1 184 ? -4.595 8.363 4.619 1.00 96.12 184 MET A O 1
ATOM 1477 N N . VAL A 1 185 ? -2.740 7.410 5.443 1.00 96.44 185 VAL A N 1
ATOM 1478 C CA . VAL A 1 185 ? -3.407 6.172 5.890 1.00 96.44 185 VAL A CA 1
ATOM 1479 C C . VAL A 1 185 ? -4.468 6.475 6.947 1.00 96.44 185 VAL A C 1
ATOM 1481 O O . VAL A 1 185 ? -5.589 5.985 6.843 1.00 96.44 185 VAL A O 1
ATOM 1484 N N . ASN A 1 186 ? -4.149 7.315 7.937 1.00 96.38 186 ASN A N 1
ATOM 1485 C CA . ASN A 1 186 ? -5.139 7.733 8.926 1.00 96.38 186 ASN A CA 1
ATOM 1486 C C . ASN A 1 186 ? -6.326 8.438 8.266 1.00 96.38 186 ASN A C 1
ATOM 1488 O O . ASN A 1 186 ? -7.466 8.096 8.556 1.00 96.38 186 ASN A O 1
ATOM 1492 N N . HIS A 1 187 ? -6.065 9.390 7.370 1.00 95.94 187 HIS A N 1
ATOM 1493 C CA . HIS A 1 187 ? -7.124 10.094 6.655 1.00 95.94 187 HIS A CA 1
ATOM 1494 C C . HIS A 1 187 ? -8.010 9.127 5.860 1.00 95.94 187 HIS A C 1
ATOM 1496 O O . HIS A 1 187 ? -9.226 9.187 5.998 1.00 95.94 187 HIS A O 1
ATOM 1502 N N . PHE A 1 188 ? -7.406 8.183 5.131 1.00 96.25 188 PHE A N 1
ATOM 1503 C CA . PHE A 1 188 ? -8.119 7.166 4.358 1.00 96.25 188 PHE A CA 1
ATOM 1504 C C . PHE A 1 188 ? -9.096 6.346 5.207 1.00 96.25 188 PHE A C 1
ATOM 1506 O O . PHE A 1 188 ? -10.238 6.158 4.807 1.00 96.25 188 PHE A O 1
ATOM 1513 N N . VAL A 1 189 ? -8.674 5.899 6.395 1.00 96.25 189 VAL A N 1
ATOM 1514 C CA . VAL A 1 189 ? -9.527 5.114 7.310 1.00 96.25 189 VAL A CA 1
ATOM 1515 C C . VAL A 1 189 ? -10.727 5.921 7.822 1.00 96.25 189 VAL A C 1
ATOM 1517 O O . VAL A 1 189 ? -11.752 5.337 8.158 1.00 96.25 189 VAL A O 1
ATOM 1520 N N . HIS A 1 190 ? -10.623 7.250 7.871 1.00 96.25 190 HIS A N 1
ATOM 1521 C CA . HIS A 1 190 ? -11.699 8.128 8.339 1.00 96.25 190 HIS A CA 1
ATOM 1522 C C . HIS A 1 190 ? -12.647 8.591 7.225 1.00 96.25 190 HIS A C 1
ATOM 1524 O O . HIS A 1 190 ? -13.651 9.234 7.533 1.00 96.25 190 HIS A O 1
ATOM 1530 N N . LEU A 1 191 ? -12.354 8.284 5.955 1.00 96.06 191 LEU A N 1
ATOM 1531 C CA . LEU A 1 191 ? -13.246 8.621 4.846 1.00 96.06 191 LEU A CA 1
ATOM 1532 C C . LEU A 1 191 ? -14.574 7.877 4.996 1.00 96.06 191 LEU A C 1
ATOM 1534 O O . LEU A 1 191 ? -14.616 6.662 5.208 1.00 96.06 191 LEU A O 1
ATOM 1538 N N . ARG A 1 192 ? -15.677 8.613 4.869 1.00 92.38 192 ARG A N 1
ATOM 1539 C CA . ARG A 1 192 ? -17.021 8.033 4.923 1.00 92.38 192 ARG A CA 1
ATOM 1540 C C . ARG A 1 192 ? -17.415 7.428 3.581 1.00 92.38 192 ARG A C 1
ATOM 1542 O O . ARG A 1 192 ? -16.736 7.555 2.563 1.00 92.38 192 ARG A O 1
ATOM 1549 N N . ARG A 1 193 ? -18.574 6.769 3.568 1.00 93.31 193 ARG A N 1
ATOM 1550 C CA . ARG A 1 193 ? -19.176 6.257 2.336 1.00 93.31 193 ARG A CA 1
ATOM 1551 C C . ARG A 1 193 ? -19.294 7.391 1.308 1.00 93.31 193 ARG A C 1
ATOM 1553 O O . ARG A 1 193 ? -19.828 8.447 1.627 1.00 93.31 193 ARG A O 1
ATOM 1560 N N . PHE A 1 194 ? -18.833 7.122 0.085 1.00 91.56 194 PHE A N 1
ATOM 1561 C CA . PHE A 1 194 ? -18.780 8.055 -1.053 1.00 91.56 194 PHE A CA 1
ATOM 1562 C C . PHE A 1 194 ? -17.710 9.154 -0.984 1.00 91.56 194 PHE A C 1
ATOM 1564 O O . PHE A 1 194 ? -17.587 9.921 -1.935 1.00 91.56 194 PHE A O 1
ATOM 1571 N N . GLU A 1 195 ? -16.900 9.207 0.072 1.00 94.81 195 GLU A N 1
ATOM 1572 C CA . GLU A 1 195 ? -15.691 10.029 0.090 1.00 94.81 195 GLU A CA 1
ATOM 1573 C C . GLU A 1 195 ? -14.524 9.230 -0.522 1.00 94.81 195 GLU A C 1
ATOM 1575 O O . GLU A 1 195 ? -14.440 8.006 -0.390 1.00 94.81 195 GLU A O 1
ATOM 1580 N N . SER A 1 196 ? -13.624 9.907 -1.236 1.00 91.12 196 SER A N 1
ATOM 1581 C CA . SER A 1 196 ? -12.487 9.269 -1.906 1.00 91.12 196 SER A CA 1
ATOM 1582 C C . SER A 1 196 ? -11.251 10.149 -1.834 1.00 91.12 196 SER A C 1
ATOM 1584 O O . SER A 1 196 ? -11.368 11.362 -1.972 1.00 91.12 196 SER A O 1
ATOM 1586 N N . MET A 1 197 ? -10.079 9.530 -1.717 1.00 92.50 197 MET A N 1
ATOM 1587 C CA . MET A 1 197 ? -8.796 10.199 -1.924 1.00 92.50 197 MET A CA 1
ATOM 1588 C C . MET A 1 197 ? -8.209 9.814 -3.282 1.00 92.50 197 MET A C 1
ATOM 1590 O O . MET A 1 197 ? -8.373 8.677 -3.739 1.00 92.50 197 MET A O 1
ATOM 1594 N N . CYS A 1 198 ? -7.502 10.738 -3.922 1.00 91.06 198 CYS A N 1
ATOM 1595 C CA . CYS A 1 198 ? -6.799 10.478 -5.168 1.00 91.06 198 CYS A CA 1
ATOM 1596 C C . CYS A 1 198 ? -5.292 10.294 -4.942 1.00 91.06 198 CYS A C 1
ATOM 1598 O O . CYS A 1 198 ? -4.743 10.592 -3.882 1.00 91.06 198 CYS A O 1
ATOM 1600 N N . LEU A 1 199 ? -4.594 9.789 -5.965 1.00 89.75 199 LEU A N 1
ATOM 1601 C CA . LEU A 1 199 ? -3.142 9.601 -5.888 1.00 89.75 199 LEU A CA 1
ATOM 1602 C C . LEU A 1 199 ? -2.404 10.928 -5.647 1.00 89.75 199 LEU A C 1
ATOM 1604 O O . LEU A 1 199 ? -1.363 10.927 -4.996 1.00 89.75 199 LEU A O 1
ATOM 1608 N N . HIS A 1 200 ? -2.940 12.043 -6.153 1.00 90.50 200 HIS A N 1
ATOM 1609 C CA . HIS A 1 200 ? -2.364 13.363 -5.914 1.00 90.50 200 HIS A CA 1
ATOM 1610 C C . HIS A 1 200 ? -2.323 13.678 -4.416 1.00 90.50 200 HIS A C 1
ATOM 1612 O O . HIS A 1 200 ? -1.248 14.000 -3.924 1.00 90.50 200 HIS A O 1
ATOM 1618 N N . ASP A 1 201 ? -3.426 13.469 -3.690 1.00 90.94 201 ASP A N 1
ATOM 1619 C CA . ASP A 1 201 ? -3.511 13.727 -2.245 1.00 90.94 201 ASP A CA 1
ATOM 1620 C C . ASP A 1 201 ? -2.468 12.921 -1.458 1.00 90.94 201 ASP A C 1
ATOM 1622 O O . ASP A 1 201 ? -1.827 13.434 -0.545 1.00 90.94 201 ASP A O 1
ATOM 1626 N N . VAL A 1 202 ? -2.250 11.657 -1.847 1.00 89.94 202 VAL A N 1
ATOM 1627 C CA . VAL A 1 202 ? -1.272 10.770 -1.192 1.00 89.94 202 VAL A CA 1
ATOM 1628 C C . VAL A 1 202 ? 0.163 11.246 -1.414 1.00 89.94 202 VAL A C 1
ATOM 1630 O O . VAL A 1 202 ? 0.987 11.197 -0.501 1.00 89.94 202 VAL A O 1
ATOM 1633 N N . VAL A 1 203 ? 0.482 11.647 -2.645 1.00 88.06 203 VAL A N 1
ATOM 1634 C CA . VAL A 1 203 ? 1.846 12.019 -3.049 1.00 88.06 203 VAL A CA 1
ATOM 1635 C C . VAL A 1 203 ? 2.159 13.469 -2.669 1.00 88.06 203 VAL A C 1
ATOM 1637 O O . VAL A 1 203 ? 3.328 13.846 -2.557 1.00 88.06 203 VAL A O 1
ATOM 1640 N N . GLN A 1 204 ? 1.141 14.293 -2.428 1.00 87.81 204 GLN A N 1
ATOM 1641 C CA . GLN A 1 204 ? 1.315 15.687 -2.057 1.00 87.81 204 GLN A CA 1
ATOM 1642 C C . GLN A 1 204 ? 2.095 15.813 -0.741 1.00 87.81 204 GLN A C 1
ATOM 1644 O O . GLN A 1 204 ? 1.786 15.205 0.282 1.00 87.81 204 GLN A O 1
ATOM 1649 N N . GLY A 1 205 ? 3.169 16.603 -0.772 1.00 83.88 205 GLY A N 1
ATOM 1650 C CA . GLY A 1 205 ? 4.068 16.773 0.371 1.00 83.88 205 GLY A CA 1
ATOM 1651 C C . GLY A 1 205 ? 5.073 15.632 0.575 1.00 83.88 205 GLY A C 1
ATOM 1652 O O . GLY A 1 205 ? 5.939 15.755 1.446 1.00 83.88 205 GLY A O 1
ATOM 1653 N N . MET A 1 206 ? 5.020 14.563 -0.230 1.00 88.19 206 MET A N 1
ATOM 1654 C CA . MET A 1 206 ? 6.127 13.617 -0.349 1.00 88.19 206 MET A CA 1
ATOM 1655 C C . MET A 1 206 ? 7.196 14.207 -1.265 1.00 88.19 206 MET A C 1
ATOM 1657 O O . MET A 1 206 ? 6.926 14.673 -2.371 1.00 88.19 206 MET A O 1
ATOM 1661 N N . LYS A 1 207 ? 8.445 14.175 -0.813 1.00 85.00 207 LYS A N 1
ATOM 1662 C CA . LYS A 1 207 ? 9.585 14.615 -1.613 1.00 85.00 207 LYS A CA 1
ATOM 1663 C C . LYS A 1 207 ? 10.205 13.400 -2.280 1.00 85.00 207 LYS A C 1
ATOM 1665 O O . LYS A 1 207 ? 10.693 12.495 -1.603 1.00 85.00 207 LYS A O 1
ATOM 1670 N N . ALA A 1 208 ? 10.198 13.382 -3.606 1.00 70.75 208 ALA A N 1
ATOM 1671 C CA . ALA A 1 208 ? 10.870 12.340 -4.361 1.00 70.75 208 ALA A CA 1
ATOM 1672 C C . ALA A 1 208 ? 12.391 12.488 -4.205 1.00 70.75 208 ALA A C 1
ATOM 1674 O O . ALA A 1 208 ? 12.984 13.479 -4.633 1.00 70.75 208 ALA A O 1
ATOM 1675 N N . SER A 1 209 ? 13.039 11.491 -3.603 1.00 58.19 209 SER A N 1
ATOM 1676 C CA . SER A 1 209 ? 14.491 11.352 -3.674 1.00 58.19 209 SER A CA 1
ATOM 1677 C C . SER A 1 209 ? 14.867 10.832 -5.065 1.00 58.19 209 SER A C 1
ATOM 1679 O O . SER A 1 209 ? 15.200 9.658 -5.234 1.00 58.19 209 SER A O 1
ATOM 1681 N N . TRP A 1 210 ? 14.818 11.699 -6.081 1.00 48.41 210 TRP A N 1
ATOM 1682 C CA . TRP A 1 210 ? 15.305 11.394 -7.439 1.00 48.41 210 TRP A CA 1
ATOM 1683 C C . TRP A 1 210 ? 16.801 11.028 -7.474 1.00 48.41 210 TRP A C 1
ATOM 1685 O O . TRP A 1 210 ? 17.317 10.607 -8.503 1.00 48.41 210 TRP A O 1
ATOM 1695 N N . GLN A 1 211 ? 17.497 11.161 -6.342 1.00 44.00 211 GLN A N 1
ATOM 1696 C CA . GLN A 1 211 ? 18.902 10.810 -6.162 1.00 44.00 211 GLN A CA 1
ATOM 1697 C C . GLN A 1 211 ? 19.183 9.300 -6.148 1.00 44.00 211 GLN A C 1
ATOM 1699 O O . GLN A 1 211 ? 20.348 8.917 -6.205 1.00 44.00 211 GLN A O 1
ATOM 1704 N N . ARG A 1 212 ? 18.169 8.417 -6.113 1.00 52.84 212 ARG A N 1
ATOM 1705 C CA . ARG A 1 212 ? 18.425 6.977 -6.269 1.00 52.84 212 ARG A CA 1
ATOM 1706 C C . ARG A 1 212 ? 18.508 6.593 -7.756 1.00 52.84 212 ARG A C 1
ATOM 1708 O O . ARG A 1 212 ? 17.525 6.770 -8.477 1.00 52.84 212 ARG A O 1
ATOM 1715 N N . PRO A 1 213 ? 19.620 5.981 -8.212 1.00 47.19 213 PRO A N 1
ATOM 1716 C CA . PRO A 1 213 ? 19.882 5.715 -9.634 1.00 47.19 213 PRO A CA 1
ATOM 1717 C C . PRO A 1 213 ? 18.847 4.800 -10.311 1.00 47.19 213 PRO A C 1
ATOM 1719 O O . PRO A 1 213 ? 18.722 4.793 -11.529 1.00 47.19 213 PRO A O 1
ATOM 1722 N N . TYR A 1 214 ? 18.048 4.058 -9.543 1.00 54.16 214 TYR A N 1
ATOM 1723 C CA . TYR A 1 214 ? 17.041 3.137 -10.078 1.00 54.16 214 TYR A CA 1
ATOM 1724 C C . TYR A 1 214 ? 15.769 3.808 -10.627 1.00 54.16 214 TYR A C 1
ATOM 1726 O O . TYR A 1 214 ? 15.017 3.166 -11.360 1.00 54.16 214 TYR A O 1
ATOM 1734 N N . PHE A 1 215 ? 15.512 5.077 -10.285 1.00 53.53 215 PHE A N 1
ATOM 1735 C CA . PHE A 1 215 ? 14.334 5.824 -10.752 1.00 53.53 215 PHE A CA 1
ATOM 1736 C C . PHE A 1 215 ? 14.641 6.828 -11.868 1.00 53.53 215 PHE A C 1
ATOM 1738 O O . PHE A 1 215 ? 13.721 7.479 -12.361 1.00 53.53 215 PHE A O 1
ATOM 1745 N N . GLN A 1 216 ? 15.898 6.935 -12.309 1.00 51.78 216 GLN A N 1
ATOM 1746 C CA . GLN A 1 216 ? 16.238 7.814 -13.423 1.00 51.78 216 GLN A CA 1
ATOM 1747 C C . GLN A 1 216 ? 15.575 7.326 -14.718 1.00 51.78 216 GLN A C 1
ATOM 1749 O O . GLN A 1 216 ? 15.544 6.114 -14.974 1.00 51.78 216 GLN A O 1
ATOM 1754 N N . PRO A 1 217 ? 15.015 8.233 -15.538 1.00 50.78 217 PRO A N 1
ATOM 1755 C CA . PRO A 1 217 ? 14.563 7.886 -16.870 1.00 50.78 217 PRO A CA 1
ATOM 1756 C C . PRO A 1 217 ? 15.747 7.339 -17.685 1.00 50.78 217 PRO A C 1
ATOM 1758 O O . PRO A 1 217 ? 16.713 8.044 -17.940 1.00 50.78 217 PRO A O 1
ATOM 1761 N N . THR A 1 218 ? 15.691 6.064 -18.078 1.00 53.53 218 THR A N 1
ATOM 1762 C CA . THR A 1 218 ? 16.423 5.575 -19.246 1.00 53.53 218 THR A CA 1
ATOM 1763 C C . THR A 1 218 ? 15.984 6.429 -20.429 1.00 53.53 218 THR A C 1
ATOM 1765 O O . THR A 1 218 ? 14.768 6.556 -20.605 1.00 53.53 218 THR A O 1
ATOM 1768 N N . PRO A 1 219 ? 16.916 7.003 -21.202 1.00 42.22 219 PRO A N 1
ATOM 1769 C CA . PRO A 1 219 ? 16.563 7.656 -22.450 1.00 42.22 219 PRO A CA 1
ATOM 1770 C C . PRO A 1 219 ? 15.828 6.638 -23.323 1.00 42.22 219 PRO A C 1
ATOM 1772 O O . PRO A 1 219 ? 16.253 5.481 -23.417 1.00 42.22 219 PRO A O 1
ATOM 1775 N N . ASP A 1 220 ? 14.682 7.050 -23.856 1.00 42.28 220 ASP A N 1
ATOM 1776 C CA . ASP A 1 220 ? 13.977 6.289 -24.878 1.00 42.28 220 ASP A CA 1
ATOM 1777 C C . ASP A 1 220 ? 14.923 6.171 -26.087 1.00 42.28 220 ASP A C 1
ATOM 1779 O O . ASP A 1 220 ? 15.482 7.174 -26.535 1.00 42.28 220 ASP A O 1
ATOM 1783 N N . ILE A 1 221 ? 15.179 4.933 -26.522 1.00 36.88 221 ILE A N 1
ATOM 1784 C CA . ILE A 1 221 ? 15.844 4.615 -27.796 1.00 36.88 221 ILE A CA 1
ATOM 1785 C C . ILE A 1 221 ? 14.742 4.416 -28.824 1.00 36.88 221 ILE A C 1
ATOM 1787 O O . ILE A 1 221 ? 13.796 3.664 -28.486 1.00 36.88 221 ILE A O 1
#

InterPro domains:
  IPR003545 Telomerase reverse transcriptase [PTHR12066] (14-209)
  IPR021891 Telomerase ribonucleoprotein complex - RNA-binding domain [PF12009] (150-209)

Sequence (221 aa):
MMYIFPRQFGLHNVFTSVVDRQQTTQKFQDYTLREDEIAKKFPKKDKDDQPIKHIPKRLRGGPKQLVQRLQILHGRCSYASMLQHYCPIAEQVVVEEETSDSSTNKPPLPQLAPQTSKRTKGRSMSQPAQSSVPPLQYNLLTELATPLANVSAFCQAILSRIIPNDFWGEGTLQAQNKKTFLKMVNHFVHLRRFESMCLHDVVQGMKASWQRPYFQPTPDI

Foldseek 3Di:
DCLVCVVLLPHADPPPHDADCVQDPDPHDDSPDCPVVCCVSQPADDPPRDRPPPDRPLCPDPVVVQVVQLVVLLVVDPLVVLCCVLQNQDPDDPPPPDPDDDDDDDDDDDDDDDDDDDDDDDDDDDDPPPPCSDDDDDPDPCVSDGDLVSVLVSVLVSCVRSRDLPVQPDDPSSVQSSVLQSVVSSVVSPADPPDDDDPCSNCVRRDDPPVPPSPDDDPDD

Organism: NCBI:txid1954250

Radius of gyration: 30.06 Å; chains: 1; bounding box: 46×70×92 Å

pLDDT: mean 75.66, std 22.57, range [28.77, 97.56]